Protein AF-A0A9W6LU85-F1 (afdb_monomer_lite)

Structure (mmCIF, N/CA/C/O backbone):
data_AF-A0A9W6LU85-F1
#
_entry.id   AF-A0A9W6LU85-F1
#
loop_
_atom_site.group_PDB
_atom_site.id
_atom_site.type_symbol
_atom_site.label_atom_id
_atom_site.label_alt_id
_atom_site.label_comp_id
_atom_site.label_asym_id
_atom_site.label_entity_id
_atom_site.label_seq_id
_atom_site.pdbx_PDB_ins_code
_atom_site.Cartn_x
_atom_site.Cartn_y
_atom_site.Cartn_z
_atom_site.occupancy
_atom_site.B_iso_or_equiv
_atom_site.auth_seq_id
_atom_site.auth_comp_id
_atom_site.auth_asym_id
_atom_site.auth_atom_id
_atom_site.pdbx_PDB_model_num
ATOM 1 N N . MET A 1 1 ? 22.219 20.212 -16.681 1.00 41.50 1 MET A N 1
ATOM 2 C CA . MET A 1 1 ? 21.175 19.246 -17.084 1.00 41.50 1 MET A CA 1
ATOM 3 C C . MET A 1 1 ? 21.796 18.231 -18.022 1.00 41.50 1 MET A C 1
ATOM 5 O O . MET A 1 1 ? 22.154 18.583 -19.137 1.00 41.50 1 MET A O 1
ATOM 9 N N . VAL A 1 2 ? 21.990 16.999 -17.561 1.00 42.91 2 VAL A N 1
ATOM 10 C CA . VAL A 1 2 ? 22.307 15.877 -18.452 1.00 42.91 2 VAL A CA 1
ATOM 11 C C . VAL A 1 2 ? 21.060 15.647 -19.324 1.00 42.91 2 VAL A C 1
ATOM 13 O O . VAL A 1 2 ? 19.975 15.568 -18.751 1.00 42.91 2 VAL A O 1
ATOM 16 N N . PRO A 1 3 ? 21.145 15.614 -20.668 1.00 51.88 3 PRO A N 1
ATOM 17 C CA . PRO A 1 3 ? 19.970 15.371 -21.503 1.00 51.88 3 PRO A CA 1
ATOM 18 C C . PRO A 1 3 ? 19.367 14.020 -21.123 1.00 51.88 3 PRO A C 1
ATOM 20 O O . PRO A 1 3 ? 20.081 13.025 -21.064 1.00 51.88 3 PRO A O 1
ATOM 23 N N . THR A 1 4 ? 18.075 13.994 -20.811 1.00 58.53 4 THR A N 1
ATOM 24 C CA . THR A 1 4 ? 17.421 12.894 -20.091 1.00 58.53 4 THR A CA 1
ATOM 25 C C . THR A 1 4 ? 17.457 11.538 -20.812 1.00 58.53 4 THR A C 1
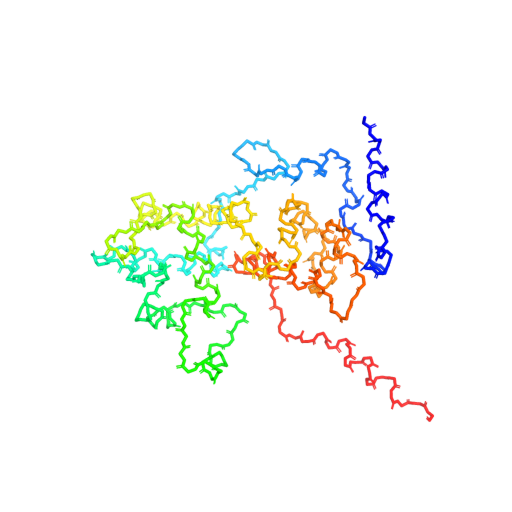ATOM 27 O O . THR A 1 4 ? 17.373 10.503 -20.161 1.00 58.53 4 THR A O 1
ATOM 30 N N . THR A 1 5 ? 17.724 11.504 -22.120 1.00 70.19 5 THR A N 1
ATOM 31 C CA . THR A 1 5 ? 18.077 10.269 -22.847 1.00 70.19 5 THR A CA 1
ATOM 32 C C . THR A 1 5 ? 19.317 9.587 -22.258 1.00 70.19 5 THR A C 1
ATOM 34 O O . THR A 1 5 ? 19.348 8.370 -22.135 1.00 70.19 5 THR A O 1
ATOM 37 N N . LYS A 1 6 ? 20.314 10.358 -21.802 1.00 78.56 6 LYS A N 1
ATOM 38 C CA . LYS A 1 6 ? 21.487 9.826 -21.092 1.00 78.56 6 LYS A CA 1
ATOM 39 C C . LYS A 1 6 ? 21.137 9.273 -19.708 1.00 78.56 6 LYS A C 1
ATOM 41 O O . LYS A 1 6 ? 21.825 8.370 -19.257 1.00 78.56 6 LYS A O 1
ATOM 46 N N . LEU A 1 7 ? 20.098 9.789 -19.038 1.00 78.00 7 LEU A N 1
ATOM 47 C CA . LEU A 1 7 ? 19.643 9.236 -17.755 1.00 78.00 7 LEU A CA 1
ATOM 48 C C . LEU A 1 7 ? 19.022 7.851 -17.962 1.00 78.00 7 LEU A C 1
ATOM 50 O O . LEU A 1 7 ? 19.407 6.910 -17.277 1.00 78.00 7 LEU A O 1
ATOM 54 N N . LEU A 1 8 ? 18.113 7.713 -18.932 1.00 83.62 8 LEU A N 1
ATOM 55 C CA . LEU A 1 8 ? 17.520 6.413 -19.265 1.00 83.62 8 LEU A CA 1
ATOM 56 C C . LEU A 1 8 ? 18.591 5.423 -19.720 1.00 83.62 8 LEU A C 1
ATOM 58 O O . LEU A 1 8 ? 18.644 4.309 -19.209 1.00 83.62 8 LEU A O 1
ATOM 62 N N . GLN A 1 9 ? 19.510 5.867 -20.580 1.00 86.12 9 GLN A N 1
ATOM 63 C CA . GLN A 1 9 ? 20.641 5.046 -20.997 1.00 86.12 9 GLN A CA 1
ATOM 64 C C . GLN A 1 9 ? 21.500 4.616 -19.800 1.00 86.12 9 GLN A C 1
ATOM 66 O O . GLN A 1 9 ? 21.815 3.443 -19.676 1.00 86.12 9 GLN A O 1
ATOM 71 N N . SER A 1 10 ? 21.784 5.513 -18.848 1.00 89.94 10 SER A N 1
ATOM 72 C CA . SER A 1 10 ? 22.570 5.158 -17.658 1.00 89.94 10 SER A CA 1
ATOM 73 C C . SER A 1 10 ? 21.916 4.097 -16.765 1.00 89.94 10 SER A C 1
ATOM 75 O O . SER A 1 10 ? 22.625 3.378 -16.068 1.00 89.94 10 SER A O 1
ATOM 77 N N . LEU A 1 11 ? 20.581 3.982 -16.785 1.00 89.38 11 LEU A N 1
ATOM 78 C CA . LEU A 1 11 ? 19.851 2.926 -16.074 1.00 89.38 11 LEU A CA 1
ATOM 79 C C . LEU A 1 11 ? 19.969 1.578 -16.794 1.00 89.38 11 LEU A C 1
ATOM 81 O O . LEU A 1 11 ? 20.096 0.545 -16.139 1.00 89.38 11 LEU A O 1
ATOM 85 N N . LEU A 1 12 ? 19.949 1.595 -18.130 1.00 88.44 12 LEU A N 1
ATOM 86 C CA . LEU A 1 12 ? 20.171 0.413 -18.969 1.00 88.44 12 LEU A CA 1
ATOM 87 C C . LEU A 1 12 ? 21.637 -0.050 -18.936 1.00 88.44 12 LEU A C 1
ATOM 89 O O . LEU A 1 12 ? 21.902 -1.243 -19.050 1.00 88.44 12 LEU A O 1
ATOM 93 N N . ASP A 1 13 ? 22.568 0.877 -18.713 1.00 92.44 13 ASP A N 1
ATOM 94 C CA . ASP A 1 13 ? 24.010 0.619 -18.636 1.00 92.44 13 ASP A CA 1
ATOM 95 C C . ASP A 1 13 ? 24.483 0.186 -17.233 1.00 92.44 13 ASP A C 1
ATOM 97 O O . ASP A 1 13 ? 25.680 -0.039 -17.028 1.00 92.44 13 ASP A O 1
ATOM 101 N N . LEU A 1 14 ? 23.588 0.075 -16.238 1.00 93.00 14 LEU A N 1
ATOM 102 C CA . LEU A 1 14 ? 23.975 -0.402 -14.907 1.00 93.00 14 LEU A CA 1
ATOM 103 C C . LEU A 1 14 ? 24.604 -1.806 -15.009 1.00 93.00 14 LEU A C 1
ATOM 105 O O . LEU A 1 14 ? 24.065 -2.674 -15.701 1.00 93.00 14 LEU A O 1
ATOM 109 N N . PRO A 1 15 ? 25.697 -2.095 -14.278 1.00 92.44 15 PRO A N 1
ATOM 110 C CA . PRO A 1 15 ? 26.268 -3.437 -14.251 1.00 92.44 15 PRO A CA 1
ATOM 111 C C . PRO A 1 15 ? 25.232 -4.469 -13.777 1.00 92.44 15 PRO A C 1
ATOM 113 O O . PRO A 1 15 ? 24.757 -4.390 -12.647 1.00 92.44 15 PRO A O 1
ATOM 116 N N . GLY A 1 16 ? 24.882 -5.424 -14.642 1.00 90.75 16 GLY A N 1
ATOM 117 C CA . GLY A 1 16 ? 23.843 -6.433 -14.387 1.00 90.75 16 GLY A CA 1
ATOM 118 C C . GLY A 1 16 ? 22.447 -6.078 -14.916 1.00 90.75 16 GLY A C 1
ATOM 119 O O . GLY A 1 16 ? 21.567 -6.933 -14.894 1.00 90.75 16 GLY A O 1
ATOM 120 N N . ALA A 1 17 ? 22.221 -4.872 -15.453 1.00 91.56 17 ALA A N 1
ATOM 121 C CA . ALA A 1 17 ? 20.918 -4.489 -16.007 1.00 91.56 17 ALA A CA 1
ATOM 122 C C . ALA A 1 17 ? 20.498 -5.360 -17.195 1.00 91.56 17 ALA A C 1
ATOM 124 O O . ALA A 1 17 ? 19.354 -5.795 -17.236 1.00 91.56 17 ALA A O 1
ATOM 125 N N . ALA A 1 18 ? 21.411 -5.668 -18.122 1.00 90.31 18 ALA A N 1
ATOM 126 C CA . ALA A 1 18 ? 21.106 -6.538 -19.261 1.00 90.31 18 ALA A CA 1
ATOM 127 C C . ALA A 1 18 ? 20.641 -7.939 -18.821 1.00 90.31 18 ALA A C 1
ATOM 129 O O . ALA A 1 18 ? 19.687 -8.476 -19.376 1.00 90.31 18 ALA A O 1
ATOM 130 N N . GLU A 1 19 ? 21.271 -8.510 -17.789 1.00 90.38 19 GLU A N 1
ATOM 131 C CA . GLU A 1 19 ? 20.859 -9.791 -17.203 1.00 90.38 19 GLU A CA 1
ATOM 132 C C . GLU A 1 19 ? 19.515 -9.662 -16.478 1.00 90.38 19 GLU A C 1
ATOM 134 O O . GLU A 1 19 ? 18.633 -10.499 -16.659 1.00 90.38 19 GLU A O 1
ATOM 139 N N . TRP A 1 20 ? 19.333 -8.591 -15.699 1.00 91.44 20 TRP A N 1
ATOM 140 C CA . TRP A 1 20 ? 18.102 -8.357 -14.950 1.00 91.44 20 TRP A CA 1
ATOM 141 C C . TRP A 1 20 ? 16.892 -8.141 -15.860 1.00 91.44 20 TRP A C 1
ATOM 143 O O . TRP A 1 20 ? 15.844 -8.725 -15.612 1.00 91.44 20 TRP A O 1
ATOM 153 N N . PHE A 1 21 ? 17.013 -7.336 -16.916 1.00 91.12 21 PHE A N 1
ATOM 154 C CA . PHE A 1 21 ? 15.937 -7.144 -17.889 1.00 91.12 21 PHE A CA 1
ATOM 155 C C . PHE A 1 21 ? 15.741 -8.378 -18.774 1.00 91.12 21 PHE A C 1
ATOM 157 O O . PHE A 1 21 ? 14.608 -8.714 -19.130 1.00 91.12 21 PHE A O 1
ATOM 164 N N . GLY A 1 22 ? 16.823 -9.078 -19.119 1.00 88.88 22 GLY A N 1
ATOM 165 C CA . GLY A 1 22 ? 16.786 -10.186 -20.063 1.00 88.88 22 GLY A CA 1
ATOM 166 C C . GLY A 1 22 ? 16.202 -9.735 -21.402 1.00 88.88 22 GLY A C 1
ATOM 167 O O . GLY A 1 22 ? 16.753 -8.871 -22.074 1.00 88.88 22 GLY A O 1
ATOM 168 N N . VAL A 1 23 ? 15.060 -10.312 -21.783 1.00 88.56 23 VAL A N 1
ATOM 169 C CA . VAL A 1 23 ? 14.336 -9.986 -23.031 1.00 88.56 23 VAL A CA 1
ATOM 170 C C . VAL A 1 23 ? 13.195 -8.980 -22.833 1.00 88.56 23 VAL A C 1
ATOM 172 O O . VAL A 1 23 ? 12.364 -8.800 -23.722 1.00 88.56 23 VAL A O 1
ATOM 175 N N . VAL A 1 24 ? 13.076 -8.391 -21.643 1.00 91.69 24 VAL A N 1
ATOM 176 C CA . VAL A 1 24 ? 11.986 -7.477 -21.294 1.00 91.69 24 VAL A CA 1
ATOM 177 C C . VAL A 1 24 ? 12.373 -6.046 -21.644 1.00 91.69 24 VAL A C 1
ATOM 179 O O . VAL A 1 24 ? 13.373 -5.538 -21.149 1.00 91.69 24 VAL A O 1
ATOM 182 N N . GLU A 1 25 ? 11.530 -5.378 -22.428 1.00 91.69 25 GLU A N 1
ATOM 183 C CA . GLU A 1 25 ? 11.588 -3.929 -22.609 1.00 91.69 25 GLU A CA 1
ATOM 184 C C . GLU A 1 25 ? 10.673 -3.245 -21.575 1.00 91.69 25 GLU A C 1
ATOM 186 O O . GLU A 1 25 ? 9.468 -3.514 -21.566 1.00 91.69 25 GLU A O 1
ATOM 191 N N . PRO A 1 26 ? 11.204 -2.405 -20.669 1.00 94.88 26 PRO A N 1
ATOM 192 C CA . PRO A 1 26 ? 10.397 -1.770 -19.631 1.00 94.88 26 PRO A CA 1
ATOM 193 C C . PRO A 1 26 ? 9.377 -0.780 -20.186 1.00 94.88 26 PRO A C 1
ATOM 195 O O . PRO A 1 26 ? 9.706 0.061 -21.021 1.00 94.88 26 PRO A O 1
ATOM 198 N N . ALA A 1 27 ? 8.156 -0.798 -19.646 1.00 95.12 27 ALA A N 1
ATOM 199 C CA . ALA A 1 27 ? 7.076 0.073 -20.108 1.00 95.12 27 ALA A CA 1
ATOM 200 C C . ALA A 1 27 ? 7.417 1.562 -19.929 1.00 95.12 27 ALA A C 1
ATOM 202 O O . ALA A 1 27 ? 7.086 2.392 -20.772 1.00 95.12 27 ALA A O 1
ATOM 203 N N . TRP A 1 28 ? 8.130 1.910 -18.855 1.00 94.56 28 TRP A N 1
ATOM 204 C CA . TRP A 1 28 ? 8.513 3.291 -18.557 1.00 94.56 28 TRP A CA 1
ATOM 205 C C . TRP A 1 28 ? 9.510 3.899 -19.556 1.00 94.56 28 TRP A C 1
ATOM 207 O O . TRP A 1 28 ? 9.707 5.113 -19.523 1.00 94.56 28 TRP A O 1
ATOM 217 N N . LEU A 1 29 ? 10.102 3.116 -20.470 1.00 93.06 29 LEU A N 1
ATOM 218 C CA . LEU A 1 29 ? 10.914 3.661 -21.566 1.00 93.06 29 LEU A CA 1
ATOM 219 C C . LEU A 1 29 ? 10.084 4.441 -22.593 1.00 93.06 29 LEU A C 1
ATOM 221 O O . LEU A 1 29 ? 10.637 5.295 -23.284 1.00 93.06 29 LEU A O 1
ATOM 225 N N . SER A 1 30 ? 8.770 4.202 -22.681 1.00 92.19 30 SER A N 1
ATOM 226 C CA . SER A 1 30 ? 7.901 4.973 -23.577 1.00 92.19 30 SER A CA 1
ATOM 227 C C . SER A 1 30 ? 7.492 6.332 -22.999 1.00 92.19 30 SER A C 1
ATOM 229 O O . SER A 1 30 ? 6.843 7.120 -23.688 1.00 92.19 30 SER A O 1
ATOM 231 N N . LEU A 1 31 ? 7.813 6.606 -21.731 1.00 92.31 31 LEU A N 1
ATOM 232 C CA . LEU A 1 31 ? 7.546 7.893 -21.106 1.00 92.31 31 LEU A CA 1
ATOM 233 C C . LEU A 1 31 ? 8.625 8.899 -21.484 1.00 92.31 31 LEU A C 1
ATOM 235 O O . LEU A 1 31 ? 9.825 8.630 -21.402 1.00 92.31 31 LEU A O 1
ATOM 239 N N . ASP A 1 32 ? 8.194 10.113 -21.815 1.00 89.94 32 ASP A N 1
ATOM 240 C CA . ASP A 1 32 ? 9.132 11.208 -21.962 1.00 89.94 32 ASP A CA 1
ATOM 241 C C . ASP A 1 32 ? 9.697 11.639 -20.584 1.00 89.94 32 ASP A C 1
ATOM 243 O O . ASP A 1 32 ? 9.075 11.435 -19.533 1.00 89.94 32 ASP A O 1
ATOM 247 N N . PRO A 1 33 ? 10.869 12.291 -20.573 1.00 87.50 33 PRO A N 1
ATOM 248 C CA . PRO A 1 33 ? 11.520 12.822 -19.377 1.00 87.50 33 PRO A CA 1
ATOM 249 C C . PRO A 1 33 ? 10.633 13.586 -18.392 1.00 87.50 33 PRO A C 1
ATOM 251 O O . PRO A 1 33 ? 10.796 13.449 -17.180 1.00 87.50 33 PRO A O 1
ATOM 254 N N . ARG A 1 34 ? 9.735 14.436 -18.899 1.00 91.25 34 ARG A N 1
ATOM 255 C CA . ARG A 1 34 ? 8.870 15.266 -18.057 1.00 91.25 34 ARG A CA 1
ATOM 256 C C . ARG A 1 34 ? 7.784 14.415 -17.425 1.00 91.25 34 ARG A C 1
ATOM 258 O O . ARG A 1 34 ? 7.468 14.634 -16.261 1.00 91.25 34 ARG A O 1
ATOM 265 N N . SER A 1 35 ? 7.259 13.440 -18.163 1.00 92.81 35 SER A N 1
ATOM 266 C CA . SER A 1 35 ? 6.275 12.492 -17.646 1.00 92.81 35 SER A CA 1
ATOM 267 C C . SER A 1 35 ? 6.856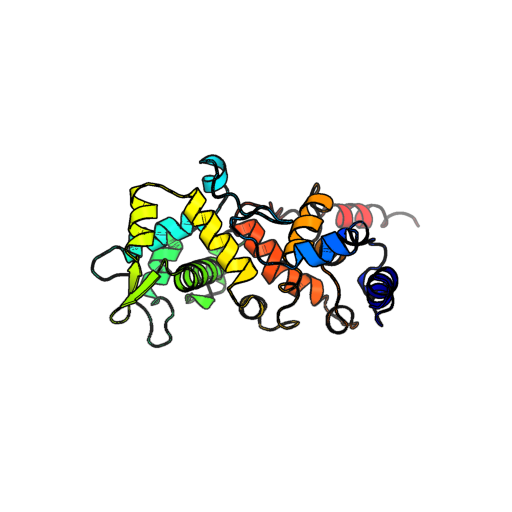 11.615 -16.533 1.00 92.81 35 SER A C 1
ATOM 269 O O . SER A 1 35 ? 6.215 11.466 -15.496 1.00 92.81 35 SER A O 1
ATOM 271 N N . LEU A 1 36 ? 8.091 11.117 -16.679 1.00 92.75 36 LEU A N 1
ATOM 272 C CA . LEU A 1 36 ? 8.775 10.371 -15.610 1.00 92.75 36 LEU A CA 1
ATOM 273 C C . LEU A 1 36 ? 8.907 11.192 -14.326 1.00 92.75 36 LEU A C 1
ATOM 275 O O . LEU A 1 36 ? 8.550 10.721 -13.250 1.00 92.75 36 LEU A O 1
ATOM 279 N N . GLU A 1 37 ? 9.388 12.430 -14.440 1.00 92.44 37 GLU A N 1
ATOM 280 C CA . GLU A 1 37 ? 9.554 13.299 -13.275 1.00 92.44 37 GLU A CA 1
ATOM 281 C C . GLU A 1 37 ? 8.204 13.669 -12.646 1.00 92.44 37 GLU A C 1
ATOM 283 O O . GLU A 1 37 ? 8.051 13.643 -11.427 1.00 92.44 37 GLU A O 1
ATOM 288 N N . ALA A 1 38 ? 7.186 13.939 -13.467 1.00 94.75 38 ALA A N 1
ATOM 289 C CA . ALA A 1 38 ? 5.848 14.242 -12.978 1.00 94.75 38 ALA A CA 1
ATOM 290 C C . ALA A 1 38 ? 5.207 13.055 -12.233 1.00 94.75 38 ALA A C 1
ATOM 292 O O . ALA A 1 38 ? 4.483 13.273 -11.263 1.00 94.75 38 ALA A O 1
ATOM 293 N N . LEU A 1 39 ? 5.488 11.814 -12.645 1.00 96.06 39 LEU A N 1
ATOM 294 C CA . LEU A 1 39 ? 5.002 10.596 -11.984 1.00 96.06 39 LEU A CA 1
ATOM 295 C C . LEU A 1 39 ? 5.717 10.287 -10.658 1.00 96.06 39 LEU A C 1
ATOM 297 O O . LEU A 1 39 ? 5.204 9.492 -9.874 1.00 96.06 39 LEU A O 1
ATOM 301 N N . ARG A 1 40 ? 6.861 10.913 -10.358 1.00 94.69 40 ARG A N 1
ATOM 302 C CA . ARG A 1 40 ? 7.498 10.811 -9.029 1.00 94.69 40 ARG A CA 1
ATOM 303 C C . ARG A 1 40 ? 6.836 11.687 -7.974 1.00 94.69 40 ARG A C 1
ATOM 305 O O . ARG A 1 40 ? 7.020 11.457 -6.780 1.00 94.69 40 ARG A O 1
ATOM 312 N N . ALA A 1 41 ? 6.074 12.694 -8.392 1.00 94.00 41 ALA A N 1
ATOM 313 C CA . ALA A 1 41 ? 5.382 13.571 -7.464 1.00 94.00 41 ALA A CA 1
ATOM 314 C C . ALA A 1 41 ? 4.261 12.822 -6.720 1.00 94.00 41 ALA A C 1
ATOM 316 O O . ALA A 1 41 ? 3.511 12.038 -7.303 1.00 94.00 41 ALA A O 1
ATOM 317 N N . GLU A 1 42 ? 4.117 13.102 -5.422 1.00 94.75 42 GLU A N 1
ATOM 318 C CA . GLU A 1 42 ? 2.984 12.614 -4.630 1.00 94.75 42 GLU A CA 1
ATOM 319 C C . GLU A 1 42 ? 1.660 13.148 -5.222 1.00 94.75 42 GLU A C 1
ATOM 321 O O . GLU A 1 42 ? 1.552 14.352 -5.493 1.00 94.75 42 GLU A O 1
ATOM 326 N N . PRO A 1 43 ? 0.633 12.295 -5.412 1.00 93.31 43 PRO A N 1
ATOM 327 C CA . PRO A 1 43 ? -0.674 12.725 -5.884 1.00 93.31 43 PRO A CA 1
ATOM 328 C C . PRO A 1 43 ? -1.267 13.811 -4.988 1.00 93.31 43 PRO A C 1
ATOM 330 O O . PRO A 1 43 ? -1.181 13.764 -3.759 1.00 93.31 43 PRO A O 1
ATOM 333 N N . SER A 1 44 ? -1.935 14.780 -5.605 1.00 87.38 44 SER A N 1
ATOM 334 C CA . SER A 1 44 ? -2.606 15.861 -4.887 1.00 87.38 44 SER A CA 1
ATOM 335 C C . SER A 1 44 ? -4.037 16.051 -5.386 1.00 87.38 44 SER A C 1
ATOM 337 O O . SER A 1 44 ? -4.477 15.423 -6.346 1.00 87.38 44 SER A O 1
ATOM 339 N N . LYS A 1 45 ? -4.783 16.952 -4.737 1.00 80.06 45 LYS A N 1
ATOM 340 C CA . LYS A 1 45 ? -6.124 17.344 -5.201 1.00 80.06 45 LYS A CA 1
ATOM 341 C C . LYS A 1 45 ? -6.095 18.200 -6.473 1.00 80.06 45 LYS A C 1
ATOM 343 O O . LYS A 1 45 ? -7.138 18.388 -7.091 1.00 80.06 45 LYS A O 1
ATOM 348 N N . ARG A 1 46 ? -4.939 18.768 -6.834 1.00 82.38 46 ARG A N 1
ATOM 349 C CA . ARG A 1 46 ? -4.781 19.574 -8.051 1.00 82.38 46 ARG A CA 1
ATOM 350 C C . ARG A 1 46 ? -4.527 18.658 -9.252 1.00 82.38 46 ARG A C 1
ATOM 352 O O . ARG A 1 46 ? -3.933 17.597 -9.062 1.00 82.38 46 ARG A O 1
ATOM 359 N N . PRO A 1 47 ? -4.926 19.061 -10.472 1.00 78.25 47 PRO A N 1
ATOM 360 C CA . PRO A 1 47 ? -4.554 18.341 -11.683 1.00 78.25 47 PRO A CA 1
ATOM 361 C C . PRO A 1 47 ? -3.036 18.132 -11.760 1.00 78.25 47 PRO A C 1
ATOM 363 O O . PRO A 1 47 ? -2.263 19.062 -11.531 1.00 78.25 47 PRO A O 1
ATOM 366 N N . GLY A 1 48 ? -2.630 16.904 -12.064 1.00 86.25 48 GLY A N 1
ATOM 367 C CA . GLY A 1 48 ? -1.241 16.464 -12.162 1.00 86.25 48 GLY A CA 1
ATOM 368 C C . GLY A 1 48 ? -1.169 15.111 -12.869 1.00 86.25 48 GLY A C 1
ATOM 369 O O . GLY A 1 48 ? -2.198 14.602 -13.315 1.00 86.25 48 GLY A O 1
ATOM 370 N N . ALA A 1 49 ? 0.027 14.525 -1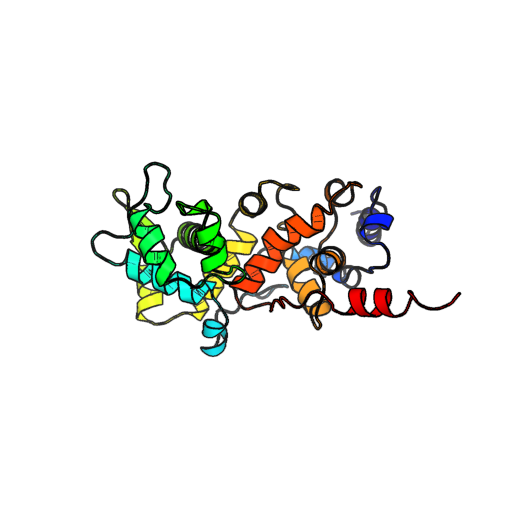2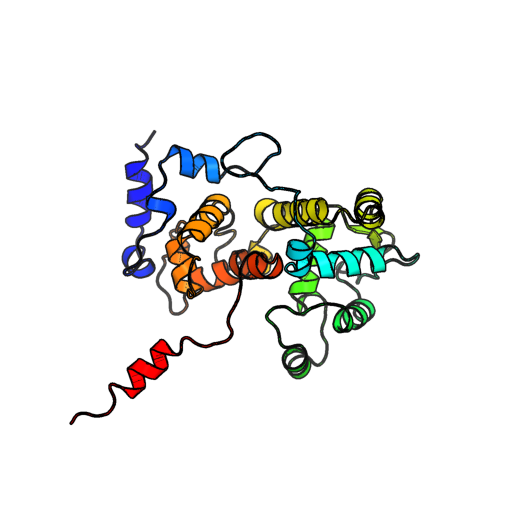.964 1.00 91.88 49 ALA A N 1
ATOM 371 C CA . ALA A 1 49 ? 0.222 13.245 -13.654 1.00 91.88 49 ALA A CA 1
ATOM 372 C C . ALA A 1 49 ? -0.529 12.079 -12.987 1.00 91.88 49 ALA A C 1
ATOM 374 O O . ALA A 1 49 ? -0.949 11.150 -13.669 1.00 91.88 49 ALA A O 1
ATOM 375 N N . LEU A 1 50 ? -0.737 12.148 -11.666 1.00 92.50 50 LEU A N 1
ATOM 376 C CA . LEU A 1 50 ? -1.510 11.172 -10.902 1.00 92.50 50 LEU A CA 1
ATOM 377 C C . LEU A 1 50 ? -2.551 11.859 -10.030 1.00 92.50 50 LEU A C 1
ATOM 379 O O . LEU A 1 50 ? -2.282 12.863 -9.367 1.00 92.50 50 LEU A O 1
ATOM 383 N N . ARG A 1 51 ? -3.738 11.256 -9.989 1.00 92.62 51 ARG A N 1
ATOM 384 C CA . ARG A 1 51 ? -4.838 11.651 -9.113 1.00 92.62 51 ARG A CA 1
ATOM 385 C C . ARG A 1 51 ? -5.469 10.404 -8.518 1.00 92.62 51 ARG A C 1
ATOM 387 O O . ARG A 1 51 ? -5.746 9.449 -9.233 1.00 92.62 51 ARG A O 1
ATOM 394 N N . ILE A 1 52 ? -5.742 10.453 -7.221 1.00 92.44 52 ILE A N 1
ATOM 395 C CA . ILE A 1 52 ? -6.507 9.417 -6.529 1.00 92.44 52 ILE A CA 1
ATOM 396 C C . ILE A 1 52 ? -7.961 9.881 -6.500 1.00 92.44 52 ILE A C 1
ATOM 398 O O . ILE A 1 52 ? -8.272 10.922 -5.915 1.00 92.44 52 ILE A O 1
ATOM 402 N N . SER A 1 53 ? -8.834 9.140 -7.179 1.00 89.88 53 SER A N 1
ATOM 403 C CA . SER A 1 53 ? -10.269 9.412 -7.161 1.00 89.88 53 SER A CA 1
ATOM 404 C C . SER A 1 53 ? -10.873 8.916 -5.843 1.00 89.88 53 SER A C 1
ATOM 406 O O . SER A 1 53 ? -10.640 7.761 -5.486 1.00 89.88 53 SER A O 1
ATOM 408 N N . PRO A 1 54 ? -11.636 9.743 -5.106 1.00 90.25 54 PRO A N 1
ATOM 409 C CA . PRO A 1 54 ? -12.453 9.266 -3.993 1.00 90.25 54 PRO A CA 1
ATOM 410 C C . PRO A 1 54 ? -13.763 8.628 -4.473 1.00 90.25 54 PRO A C 1
ATOM 412 O O . PRO A 1 54 ? -14.514 8.115 -3.647 1.00 90.25 54 PRO A O 1
ATOM 415 N N . ASP A 1 55 ? -14.047 8.701 -5.773 1.00 87.69 55 ASP A N 1
ATOM 416 C CA . ASP A 1 55 ? -15.261 8.183 -6.383 1.00 87.69 55 ASP A CA 1
ATOM 417 C C . ASP A 1 55 ? -15.018 6.712 -6.721 1.00 87.69 55 ASP A C 1
ATOM 419 O O . ASP A 1 55 ? -14.472 6.393 -7.776 1.00 87.69 55 ASP A O 1
ATOM 423 N N . VAL A 1 56 ? -15.357 5.836 -5.777 1.00 83.38 56 VAL A N 1
ATOM 424 C CA . VAL A 1 56 ? -15.396 4.385 -5.988 1.00 83.38 56 VAL A CA 1
ATOM 425 C C . VAL A 1 56 ? -16.844 3.927 -5.842 1.00 83.38 56 VAL A C 1
ATOM 427 O O . VAL A 1 56 ? -17.600 4.472 -5.030 1.00 83.38 56 VAL A O 1
ATOM 430 N N . THR A 1 57 ? -17.235 2.955 -6.649 1.00 84.75 57 THR A N 1
ATOM 431 C CA . THR A 1 57 ? -18.562 2.342 -6.608 1.00 84.75 57 THR A CA 1
ATOM 432 C C . THR A 1 57 ? -18.668 1.343 -5.455 1.00 84.75 57 THR A C 1
ATOM 434 O O . THR A 1 57 ? -17.671 0.957 -4.848 1.00 84.75 57 THR A O 1
ATOM 437 N N . GLU A 1 58 ? -19.884 0.895 -5.144 1.00 82.06 58 GLU A N 1
ATOM 438 C CA . GLU A 1 58 ? -20.087 -0.193 -4.179 1.00 82.06 58 GLU A CA 1
ATOM 439 C C . GLU A 1 58 ? -19.385 -1.486 -4.629 1.00 82.06 58 GLU A C 1
ATOM 441 O O . GLU A 1 58 ? -18.719 -2.127 -3.821 1.00 82.06 58 GLU A O 1
ATOM 446 N N . ALA A 1 59 ? -19.412 -1.790 -5.931 1.00 85.62 59 ALA A N 1
ATOM 447 C CA . ALA A 1 59 ? -18.684 -2.919 -6.508 1.00 85.62 59 ALA A CA 1
ATOM 448 C C . ALA A 1 59 ? -17.160 -2.801 -6.303 1.00 85.62 59 ALA A C 1
ATOM 450 O O . ALA A 1 59 ? -16.503 -3.780 -5.957 1.00 85.62 59 ALA A O 1
ATOM 451 N N . ASP A 1 60 ? -16.587 -1.600 -6.432 1.00 85.31 60 ASP A N 1
ATOM 452 C CA . ASP A 1 60 ? -15.157 -1.386 -6.156 1.00 85.31 60 ASP A CA 1
ATOM 453 C C . ASP A 1 60 ? -14.816 -1.644 -4.677 1.00 85.31 60 ASP A C 1
ATOM 455 O O . ASP A 1 60 ? -13.757 -2.189 -4.358 1.00 85.31 60 ASP A O 1
ATOM 459 N N . VAL A 1 61 ? -15.721 -1.281 -3.758 1.00 83.06 61 VAL A N 1
ATOM 460 C CA . VAL A 1 61 ? -15.566 -1.557 -2.319 1.00 83.06 61 VAL A CA 1
ATOM 461 C C . VAL A 1 61 ? -15.622 -3.055 -2.040 1.00 83.06 61 VAL A C 1
ATOM 463 O O . VAL A 1 61 ? -14.831 -3.554 -1.235 1.00 83.06 61 VAL A O 1
ATOM 466 N N . GLU A 1 62 ? -16.527 -3.778 -2.698 1.00 87.38 62 GLU A N 1
ATOM 467 C CA . GLU A 1 62 ? -16.625 -5.236 -2.590 1.00 87.38 62 GLU A CA 1
ATOM 468 C C . GLU A 1 62 ? -15.345 -5.930 -3.055 1.00 87.38 62 GLU A C 1
ATOM 470 O O . GLU A 1 62 ? -14.923 -6.908 -2.442 1.00 87.38 62 GLU A O 1
ATOM 475 N N . MET A 1 63 ? -14.674 -5.382 -4.066 1.00 89.56 63 MET A N 1
ATOM 476 C CA . MET A 1 63 ? -13.394 -5.897 -4.548 1.00 89.56 63 MET A CA 1
ATOM 477 C C . MET A 1 63 ? -12.205 -5.516 -3.658 1.00 89.56 63 MET A C 1
ATOM 479 O O . MET A 1 63 ? -11.115 -6.045 -3.862 1.00 89.56 63 MET A O 1
ATOM 483 N N . SER A 1 64 ? -12.383 -4.643 -2.657 1.00 94.19 64 SER A N 1
ATOM 484 C CA . SER A 1 64 ? -11.304 -4.139 -1.800 1.00 94.19 64 SER A CA 1
ATOM 485 C C . SER A 1 64 ? -11.298 -4.784 -0.405 1.00 94.19 64 SER A C 1
ATOM 487 O O . SER A 1 64 ? -11.928 -4.269 0.533 1.00 94.19 64 SER A O 1
ATOM 489 N N . PRO A 1 65 ? -10.535 -5.879 -0.187 1.00 93.94 65 PRO A N 1
ATOM 490 C CA . PRO A 1 65 ? -10.290 -6.413 1.148 1.00 93.94 65 PRO A CA 1
ATOM 491 C C . PRO A 1 65 ? -9.831 -5.357 2.154 1.00 93.94 65 PRO A C 1
ATOM 493 O O . PRO A 1 65 ? -10.241 -5.411 3.311 1.00 93.94 65 PRO A O 1
ATOM 496 N N . VAL A 1 66 ? -9.019 -4.373 1.737 1.00 95.69 66 VAL A N 1
ATOM 497 C CA . VAL A 1 66 ? -8.572 -3.281 2.619 1.00 95.69 66 VAL A CA 1
ATOM 498 C C . VAL A 1 66 ? -9.753 -2.513 3.197 1.00 95.69 66 VAL A C 1
ATOM 500 O O . VAL A 1 66 ? -9.803 -2.324 4.412 1.00 95.69 66 VAL A O 1
ATOM 503 N N . VAL A 1 67 ? -10.700 -2.074 2.368 1.00 95.38 67 VAL A N 1
ATOM 504 C CA . VAL A 1 67 ? -11.832 -1.266 2.840 1.00 95.38 67 VAL A CA 1
ATOM 505 C C . VAL A 1 67 ? -12.764 -2.093 3.712 1.00 95.38 67 VAL A C 1
ATOM 507 O O . VAL A 1 67 ? -13.118 -1.654 4.810 1.00 95.38 67 VAL A O 1
ATOM 510 N N . ARG A 1 68 ? -13.108 -3.310 3.278 1.00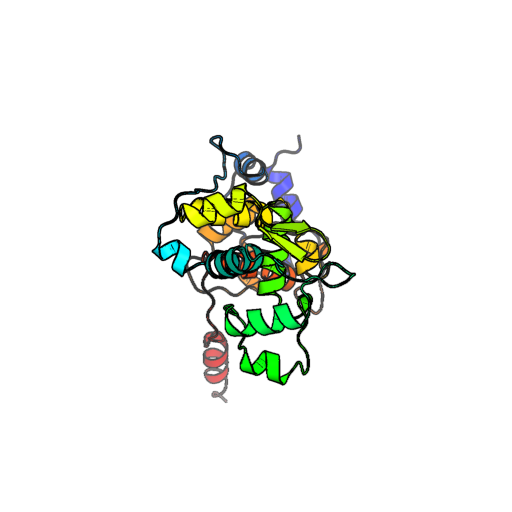 94.62 68 ARG A N 1
ATOM 511 C CA . ARG A 1 68 ? -13.989 -4.212 4.036 1.00 94.62 68 ARG A CA 1
ATOM 512 C C . ARG A 1 68 ? -13.430 -4.500 5.429 1.00 94.62 68 ARG A C 1
ATOM 514 O O . ARG A 1 68 ? -14.111 -4.292 6.435 1.00 94.62 68 ARG A O 1
ATOM 521 N N . ASN A 1 69 ? -12.153 -4.859 5.509 1.00 96.25 69 ASN A N 1
ATOM 522 C CA . ASN A 1 69 ? -11.468 -5.107 6.776 1.00 96.25 69 ASN A CA 1
ATOM 523 C C . ASN A 1 69 ? -11.248 -3.818 7.600 1.00 96.25 69 ASN A C 1
ATOM 525 O O . ASN A 1 69 ? -11.345 -3.842 8.830 1.00 96.25 69 ASN A O 1
ATOM 529 N N . ALA A 1 70 ? -11.009 -2.668 6.960 1.00 97.00 70 ALA A N 1
ATOM 530 C CA . ALA A 1 70 ? -10.906 -1.385 7.657 1.00 97.00 70 ALA A CA 1
ATOM 531 C C . ALA A 1 70 ? -12.223 -1.008 8.349 1.00 97.00 70 ALA A C 1
ATOM 533 O O . ALA A 1 70 ? -12.206 -0.572 9.500 1.00 97.00 70 ALA A O 1
ATOM 534 N N . ILE A 1 71 ? -13.371 -1.235 7.702 1.00 95.56 71 ILE A N 1
ATOM 535 C CA . ILE A 1 71 ? -14.699 -1.022 8.297 1.00 95.56 71 ILE A CA 1
ATOM 536 C C . ILE A 1 71 ? -14.872 -1.882 9.557 1.00 95.56 71 ILE A C 1
ATOM 538 O O . ILE A 1 71 ? -15.372 -1.389 10.572 1.00 95.56 71 ILE A O 1
ATOM 542 N N . ILE A 1 72 ? -14.423 -3.141 9.530 1.00 95.94 72 ILE A N 1
ATOM 543 C CA . ILE A 1 72 ? -14.461 -4.040 10.695 1.00 95.94 72 ILE A CA 1
ATOM 544 C C . ILE A 1 72 ? -13.634 -3.463 11.853 1.00 95.94 72 ILE A C 1
ATOM 546 O O . ILE A 1 72 ? -14.133 -3.402 12.982 1.00 95.94 72 ILE A O 1
ATOM 550 N N . LEU A 1 73 ? -12.419 -2.970 11.582 1.00 96.88 73 LEU A N 1
ATOM 551 C CA . LEU A 1 73 ? -11.581 -2.325 12.601 1.00 96.88 73 LEU A CA 1
ATOM 552 C C . LEU A 1 73 ? -12.200 -1.043 13.146 1.00 96.88 73 LEU A C 1
ATOM 554 O O . LEU A 1 73 ? -12.201 -0.857 14.359 1.00 96.88 73 LEU A O 1
ATOM 558 N N . LEU A 1 74 ? -12.742 -0.168 12.292 1.00 97.38 74 LEU A N 1
ATOM 559 C CA . LEU A 1 74 ? -13.376 1.077 12.738 1.00 97.38 74 LEU A CA 1
ATOM 560 C C . LEU A 1 74 ? -14.589 0.806 13.630 1.00 97.38 74 LEU A C 1
ATOM 562 O O . LEU A 1 74 ? -14.786 1.515 14.620 1.00 97.38 74 LEU A O 1
ATOM 566 N N . LYS A 1 75 ? -15.386 -0.219 13.306 1.00 95.81 75 LYS A N 1
ATOM 567 C CA . LYS A 1 75 ? -16.512 -0.659 14.139 1.00 95.81 75 LYS A CA 1
ATOM 568 C C . LYS A 1 75 ? -16.012 -1.193 15.481 1.00 95.81 75 LYS A C 1
ATOM 570 O O . LYS A 1 75 ? -16.432 -0.694 16.517 1.00 95.81 75 LYS A O 1
ATOM 575 N N . GLY A 1 76 ? -15.053 -2.123 15.477 1.00 95.12 76 GLY A N 1
ATOM 576 C CA . GLY A 1 76 ? -14.486 -2.681 16.712 1.00 95.12 76 GLY A CA 1
ATOM 577 C C . GLY A 1 76 ? -13.809 -1.633 17.606 1.00 95.12 76 GLY A C 1
ATOM 578 O O . GLY A 1 76 ? -13.974 -1.650 18.821 1.00 95.12 76 GLY A O 1
ATOM 579 N N . ALA A 1 77 ? -13.107 -0.668 17.010 1.00 96.62 77 ALA A N 1
ATOM 580 C CA . ALA A 1 77 ? -12.447 0.430 17.716 1.00 96.62 77 ALA A CA 1
ATOM 581 C C . ALA A 1 77 ? -13.395 1.575 18.119 1.00 96.62 77 ALA A C 1
ATOM 583 O O . ALA A 1 77 ? -12.955 2.527 18.770 1.00 96.62 77 ALA A O 1
ATOM 584 N N . SER A 1 78 ? -14.672 1.523 17.729 1.00 95.06 78 SER A N 1
ATOM 585 C CA . SER A 1 78 ? -15.690 2.482 18.179 1.00 95.06 78 SER A CA 1
ATOM 586 C C . SER A 1 78 ? -16.393 2.055 19.468 1.00 95.06 78 SER A C 1
ATOM 588 O O . SER A 1 78 ? -17.085 2.885 20.048 1.00 95.06 78 SER A O 1
ATOM 590 N N . ASN A 1 79 ? -16.195 0.812 19.920 1.00 88.88 79 ASN A N 1
ATOM 591 C CA . ASN A 1 79 ? -16.689 0.329 21.210 1.00 88.88 79 ASN A CA 1
ATOM 592 C C . ASN A 1 79 ? -15.995 1.058 22.376 1.00 88.88 79 ASN A C 1
ATOM 594 O O . ASN A 1 79 ? -14.861 1.518 22.221 1.00 88.88 79 ASN A O 1
ATOM 598 N N . ASP A 1 80 ? -16.640 1.116 23.546 1.00 80.44 80 ASP A N 1
ATOM 599 C CA . ASP A 1 80 ? -16.177 1.910 24.701 1.00 80.44 80 ASP A CA 1
ATOM 600 C C . ASP A 1 80 ? -14.737 1.588 25.143 1.00 80.44 80 ASP A C 1
ATOM 602 O O . ASP A 1 80 ? -13.961 2.495 25.459 1.00 80.44 80 ASP A O 1
ATOM 606 N N . ASP A 1 81 ? -14.347 0.312 25.080 1.00 88.94 81 ASP A N 1
ATOM 607 C CA . ASP A 1 81 ? -13.005 -0.162 25.446 1.00 88.94 81 ASP A CA 1
ATOM 608 C C . ASP A 1 81 ? -11.965 -0.051 24.313 1.00 88.94 81 ASP A C 1
ATOM 610 O O . ASP A 1 81 ? -10.763 -0.223 24.544 1.00 88.94 81 ASP A O 1
ATOM 614 N N . GLY A 1 82 ? -12.403 0.233 23.082 1.00 95.06 82 GLY A N 1
ATOM 615 C CA . GLY A 1 82 ? -11.573 0.176 21.880 1.00 95.06 82 GLY A CA 1
ATOM 616 C C . GLY A 1 82 ? -10.938 -1.202 21.632 1.00 95.06 82 GLY A C 1
ATOM 617 O O . GLY A 1 82 ? -11.310 -2.221 22.213 1.00 95.06 82 GLY A O 1
ATOM 618 N N . LEU A 1 83 ? -9.936 -1.243 20.751 1.00 97.44 83 LEU A N 1
ATOM 619 C CA . LEU A 1 83 ? -9.161 -2.456 20.472 1.00 97.44 83 LEU A CA 1
ATOM 620 C C . LEU A 1 83 ? -7.907 -2.493 21.346 1.00 97.44 83 LEU A C 1
ATOM 622 O O . LEU A 1 83 ? -6.985 -1.700 21.145 1.00 97.44 83 LEU A O 1
ATOM 626 N N . LYS A 1 84 ? -7.857 -3.413 22.313 1.00 97.94 84 LYS A N 1
ATOM 627 C CA . LYS A 1 84 ? -6.732 -3.545 23.254 1.00 97.94 84 LYS A CA 1
ATOM 628 C C . LYS A 1 84 ? -5.394 -3.735 22.533 1.00 97.94 84 LYS A C 1
ATOM 630 O O . LYS A 1 84 ? -5.293 -4.520 21.590 1.00 97.94 84 LYS A O 1
ATOM 635 N N . LEU A 1 85 ? -4.361 -3.057 23.029 1.00 98.00 85 LEU A N 1
ATOM 636 C CA . LEU A 1 85 ? -2.985 -3.167 22.553 1.00 98.00 85 LEU A CA 1
ATOM 637 C C . LEU A 1 85 ? -2.081 -3.864 23.574 1.00 98.00 85 LEU A C 1
ATOM 639 O O . LEU A 1 85 ? -2.296 -3.801 24.783 1.00 98.00 85 LEU A O 1
ATOM 643 N N . THR A 1 86 ? -1.011 -4.473 23.077 1.00 96.88 86 THR A N 1
ATOM 644 C CA . THR A 1 86 ? 0.157 -4.873 23.856 1.00 96.88 86 THR A CA 1
ATOM 645 C C . THR A 1 86 ? 0.980 -3.645 24.262 1.00 96.88 86 THR A C 1
ATOM 647 O O . THR A 1 86 ? 0.816 -2.542 23.730 1.00 96.88 86 THR A O 1
ATOM 650 N N . ALA A 1 87 ? 1.941 -3.837 25.171 1.00 94.06 87 ALA A N 1
ATOM 651 C CA . ALA A 1 87 ? 2.897 -2.791 25.542 1.00 94.06 87 ALA A CA 1
ATOM 652 C C . ALA A 1 87 ? 3.672 -2.244 24.325 1.00 94.06 87 ALA A C 1
ATOM 654 O O . ALA A 1 87 ? 3.857 -1.032 24.207 1.00 94.06 87 ALA A O 1
ATOM 655 N N . THR A 1 88 ? 4.034 -3.128 23.388 1.00 92.75 88 THR A N 1
ATOM 656 C CA . THR A 1 88 ? 4.743 -2.800 22.140 1.00 92.75 88 THR A CA 1
ATOM 657 C C . THR A 1 88 ? 3.861 -2.137 21.079 1.00 92.75 88 THR A C 1
ATOM 659 O O . THR A 1 88 ? 4.370 -1.721 20.045 1.00 92.75 88 THR A O 1
ATOM 662 N N . GLY A 1 89 ? 2.555 -1.990 21.329 1.00 94.06 89 GLY A N 1
ATOM 663 C CA . GLY A 1 89 ? 1.637 -1.272 20.443 1.00 94.06 89 GLY A CA 1
ATOM 664 C C . GLY A 1 89 ? 1.000 -2.112 19.334 1.00 94.06 89 GLY A C 1
ATOM 665 O O . GLY A 1 89 ? 0.341 -1.533 18.474 1.00 94.06 89 GLY A O 1
ATOM 666 N N . ASN A 1 90 ? 1.148 -3.439 19.373 1.00 96.88 90 ASN A N 1
ATOM 667 C CA . ASN A 1 90 ? 0.383 -4.360 18.527 1.00 96.88 90 ASN A CA 1
ATOM 668 C C . ASN A 1 90 ? -0.991 -4.641 19.149 1.00 96.88 90 ASN A C 1
ATOM 670 O O . ASN A 1 90 ? -1.165 -4.478 20.352 1.00 96.88 90 ASN A O 1
ATOM 674 N N . LEU A 1 91 ? -1.960 -5.107 18.372 1.00 97.31 91 LEU A N 1
ATOM 675 C CA . LEU A 1 91 ? -3.227 -5.644 18.844 1.00 97.31 91 LEU A CA 1
ATOM 676 C C . LEU A 1 91 ? -2.956 -6.807 19.795 1.00 97.31 91 LEU A C 1
ATOM 678 O O . LEU A 1 91 ? -2.148 -7.701 19.523 1.00 97.31 91 LEU A O 1
ATOM 682 N N . ALA A 1 92 ? -3.633 -6.775 20.939 1.00 96.69 92 ALA A N 1
ATOM 683 C CA . ALA A 1 92 ? -3.581 -7.858 21.900 1.00 96.69 92 ALA A CA 1
ATOM 684 C C . ALA A 1 92 ? -4.104 -9.147 21.257 1.00 96.69 92 ALA A C 1
ATOM 686 O O . ALA A 1 92 ? -5.002 -9.114 20.418 1.00 96.69 92 ALA A O 1
ATOM 687 N N . ARG A 1 93 ? -3.581 -10.294 21.696 1.00 94.19 93 ARG A N 1
ATOM 688 C CA . ARG A 1 93 ? -3.923 -11.601 21.118 1.00 94.19 93 ARG A CA 1
ATOM 689 C C . ARG A 1 93 ? -5.427 -11.865 21.068 1.00 94.19 93 ARG A C 1
ATOM 691 O O . ARG A 1 93 ? -5.917 -12.278 20.035 1.00 94.19 93 ARG A O 1
ATOM 698 N N . VAL A 1 94 ? -6.157 -11.517 22.128 1.00 93.44 94 VAL A N 1
ATOM 699 C CA . VAL A 1 94 ? -7.625 -11.648 22.167 1.00 93.44 94 VAL A CA 1
ATOM 700 C C . VAL A 1 94 ? -8.325 -10.873 21.043 1.00 93.44 94 VAL A C 1
ATOM 702 O O . VAL A 1 94 ? -9.331 -11.326 20.517 1.00 93.44 94 VAL A O 1
ATOM 705 N N . VAL A 1 95 ? -7.776 -9.722 20.640 1.00 95.38 95 VAL A N 1
ATOM 706 C CA . VAL A 1 95 ? -8.295 -8.948 19.507 1.00 95.38 95 VAL A CA 1
ATOM 707 C C . VAL A 1 95 ? -7.910 -9.614 18.192 1.00 95.38 95 VAL A C 1
ATOM 709 O O . VAL A 1 95 ? -8.740 -9.707 17.301 1.00 95.38 95 VAL A O 1
ATOM 712 N N . VAL A 1 96 ? -6.670 -10.094 18.058 1.00 94.00 96 VAL A N 1
ATOM 713 C CA . VAL A 1 96 ? -6.230 -10.831 16.861 1.00 94.00 96 VAL A CA 1
ATOM 714 C C . VAL A 1 96 ? -7.087 -12.082 16.647 1.00 94.00 96 VAL A C 1
ATOM 716 O O . VAL A 1 96 ? -7.478 -12.353 15.516 1.00 94.00 96 VAL A O 1
ATOM 719 N N . ASP A 1 97 ? -7.426 -12.797 17.720 1.00 91.06 97 ASP A N 1
ATOM 720 C CA . ASP A 1 97 ? -8.295 -13.971 17.672 1.00 91.06 97 ASP A CA 1
ATOM 721 C C . ASP A 1 97 ? -9.728 -13.623 17.240 1.00 91.06 97 ASP A C 1
ATOM 723 O O . ASP A 1 97 ? -10.255 -14.306 16.369 1.00 91.06 97 ASP A O 1
ATOM 727 N N . ASP A 1 98 ? -10.316 -12.521 17.721 1.00 91.56 98 ASP A N 1
ATOM 728 C CA . ASP A 1 98 ? -11.608 -12.026 17.201 1.00 91.56 98 ASP A CA 1
ATOM 729 C C . ASP A 1 98 ? -11.522 -11.650 15.709 1.00 91.56 98 ASP A C 1
ATOM 731 O O . ASP A 1 98 ? -12.381 -12.008 14.899 1.00 91.56 98 ASP A O 1
ATOM 735 N N . MET A 1 99 ? -10.450 -10.957 15.309 1.00 92.69 99 MET A N 1
ATOM 736 C CA . MET A 1 99 ? -10.282 -10.526 13.920 1.00 92.69 99 MET A CA 1
ATOM 737 C C . MET A 1 99 ? -10.077 -11.703 12.971 1.00 92.69 99 MET A C 1
ATOM 739 O O . MET A 1 99 ? -10.501 -11.615 11.824 1.00 92.69 99 MET A O 1
ATOM 743 N N . ARG A 1 100 ? -9.484 -12.817 13.416 1.00 87.31 100 ARG A N 1
ATOM 744 C CA . ARG A 1 100 ? -9.274 -14.009 12.578 1.00 87.31 100 ARG A CA 1
ATOM 745 C C . ARG A 1 100 ? -10.562 -14.507 11.932 1.00 87.31 100 ARG A C 1
ATOM 747 O O . ARG A 1 100 ? -10.500 -14.985 10.801 1.00 87.31 100 ARG A O 1
ATOM 754 N N . ASP A 1 101 ? -11.693 -14.420 12.623 1.00 84.38 101 ASP A N 1
ATOM 755 C CA . ASP A 1 101 ? -12.985 -14.922 12.139 1.00 84.38 101 ASP A CA 1
ATOM 756 C C . ASP A 1 101 ? -13.760 -13.916 11.298 1.00 84.38 101 ASP A C 1
ATOM 758 O O . ASP A 1 101 ? -14.589 -14.305 10.481 1.00 84.38 101 ASP A O 1
ATOM 762 N N . ARG A 1 102 ? -13.452 -12.632 11.460 1.00 90.00 102 ARG A N 1
ATOM 763 C CA . ARG A 1 102 ? -14.185 -11.536 10.822 1.00 90.00 102 ARG A CA 1
ATOM 764 C C . ARG A 1 102 ? -13.470 -10.996 9.592 1.00 90.00 102 ARG A C 1
ATOM 766 O O . ARG A 1 102 ? -14.125 -10.508 8.680 1.00 90.00 102 ARG A O 1
ATOM 773 N N . PHE A 1 103 ? -12.142 -11.041 9.595 1.00 89.44 103 PHE A N 1
ATOM 774 C CA . PHE A 1 103 ? -11.325 -10.544 8.503 1.00 89.44 103 PHE A CA 1
ATOM 775 C C . PHE A 1 103 ? -11.257 -11.534 7.357 1.00 89.44 103 PHE A C 1
ATOM 777 O O . PHE A 1 103 ? -11.137 -12.745 7.545 1.00 89.44 103 PHE A O 1
ATOM 784 N N . GLU A 1 104 ? -11.160 -10.975 6.164 1.00 86.38 104 GLU A N 1
ATOM 785 C CA . GLU A 1 104 ? -10.674 -11.707 5.009 1.00 86.38 104 GLU A CA 1
ATOM 786 C C . GLU A 1 104 ? -9.146 -11.804 5.012 1.00 86.38 104 GLU A C 1
ATOM 788 O O . GLU A 1 104 ? -8.447 -10.865 5.407 1.00 86.38 104 GLU A O 1
ATOM 793 N N . TRP A 1 105 ? -8.643 -12.938 4.515 1.00 83.19 105 TRP A N 1
ATOM 794 C CA . TRP A 1 105 ? -7.221 -13.285 4.413 1.00 83.19 105 TRP A CA 1
ATOM 795 C C . TRP A 1 105 ? -6.793 -13.404 2.940 1.00 83.19 105 TRP A C 1
ATOM 797 O O . TRP A 1 105 ? -6.376 -14.473 2.496 1.00 83.19 105 TRP A O 1
ATOM 807 N N . PRO A 1 106 ? -6.930 -12.343 2.129 1.00 80.69 106 PRO A N 1
ATOM 808 C CA . PRO A 1 106 ? -6.634 -12.409 0.702 1.00 80.69 106 PRO A CA 1
ATOM 809 C C . PRO A 1 106 ? -5.187 -12.868 0.452 1.00 80.69 106 PRO A C 1
ATOM 811 O O . PRO A 1 106 ? -4.223 -12.239 0.903 1.00 80.69 106 PRO A O 1
ATOM 814 N N . GLY A 1 107 ? -5.046 -13.962 -0.305 1.00 72.81 107 GLY A N 1
ATOM 815 C CA . GLY A 1 107 ? -3.757 -14.580 -0.640 1.00 72.81 107 GLY A CA 1
ATOM 816 C C . GLY A 1 107 ? -3.226 -15.574 0.399 1.00 72.81 107 GLY A C 1
ATOM 817 O O . GLY A 1 107 ? -2.132 -16.101 0.213 1.00 72.81 107 GLY A O 1
ATOM 818 N N . TYR A 1 108 ? -3.987 -15.854 1.460 1.00 71.06 108 TYR A N 1
ATOM 819 C CA . TYR A 1 108 ? -3.647 -16.849 2.471 1.00 71.06 108 TYR A CA 1
ATOM 820 C C . TYR A 1 108 ? -4.826 -17.783 2.713 1.00 71.06 108 TYR A C 1
ATOM 822 O O . TYR A 1 108 ? -5.953 -17.357 2.956 1.00 71.06 108 TYR A O 1
ATOM 830 N N . GLU A 1 109 ? -4.560 -19.082 2.718 1.00 68.62 109 GLU A N 1
ATOM 831 C CA . GLU A 1 109 ? -5.538 -20.036 3.211 1.00 68.62 109 GLU A CA 1
ATOM 832 C C . GLU A 1 109 ? -5.477 -20.057 4.743 1.00 68.62 109 GLU A C 1
ATOM 834 O O . GLU A 1 109 ? -4.496 -20.514 5.337 1.00 68.62 109 GLU A O 1
ATOM 839 N N . LYS A 1 110 ? -6.547 -19.574 5.387 1.00 68.12 110 LYS A N 1
ATOM 840 C CA . LYS A 1 110 ? -6.655 -19.493 6.851 1.00 68.12 110 LYS A CA 1
ATOM 841 C C . LYS A 1 110 ? -6.329 -20.833 7.522 1.00 68.12 110 LYS A C 1
ATOM 843 O O . LYS A 1 110 ? -5.577 -20.850 8.489 1.00 68.12 110 LYS A O 1
ATOM 848 N N . ALA A 1 111 ? -6.823 -21.955 6.996 1.00 66.31 111 ALA A N 1
ATOM 849 C CA . ALA A 1 111 ? -6.536 -23.284 7.541 1.00 66.31 111 ALA A CA 1
ATOM 850 C C . ALA A 1 111 ? -5.031 -23.613 7.519 1.00 66.31 111 ALA A C 1
ATOM 852 O O . ALA A 1 111 ? -4.469 -23.999 8.543 1.00 66.31 111 ALA A O 1
ATOM 853 N N . SER A 1 112 ? -4.365 -23.371 6.389 1.00 66.50 112 SER A N 1
ATOM 854 C CA . SER A 1 112 ? -2.930 -23.617 6.222 1.00 66.50 112 SER A CA 1
ATOM 855 C C . SER A 1 112 ? -2.064 -22.719 7.113 1.00 66.50 112 SER A C 1
ATOM 857 O O . SER A 1 112 ? -1.103 -23.193 7.716 1.00 66.50 112 SER A O 1
ATOM 859 N N . THR A 1 113 ? -2.413 -21.440 7.287 1.00 67.88 113 THR A N 1
ATOM 860 C CA . THR A 1 113 ? -1.688 -20.559 8.221 1.00 67.88 113 THR A CA 1
ATOM 861 C C . THR A 1 113 ? -1.841 -21.024 9.670 1.00 67.88 113 THR A C 1
ATOM 863 O O . THR A 1 113 ? -0.867 -21.052 10.419 1.00 67.88 113 THR A O 1
ATOM 866 N N . LEU A 1 114 ? -3.038 -21.449 10.072 1.00 69.69 114 LEU A N 1
ATOM 867 C CA . LEU A 1 114 ? -3.292 -21.929 11.433 1.00 69.69 114 LEU A CA 1
ATOM 868 C C . LEU A 1 114 ? -2.690 -23.307 11.718 1.00 69.69 114 LEU A C 1
ATOM 870 O O . LEU A 1 114 ? -2.374 -23.601 12.868 1.00 69.69 114 LEU A O 1
ATOM 874 N N . ALA A 1 115 ? -2.481 -24.126 10.688 1.00 69.44 115 ALA A N 1
ATOM 875 C CA . ALA A 1 115 ? -1.743 -25.378 10.809 1.00 69.44 115 ALA A CA 1
ATOM 876 C C . ALA A 1 115 ? -0.246 -25.145 11.088 1.00 69.44 115 ALA A C 1
ATOM 878 O O . ALA A 1 115 ? 0.375 -25.925 11.808 1.00 69.44 115 ALA A O 1
ATOM 879 N N . LEU A 1 116 ? 0.332 -24.064 10.549 1.00 67.06 116 LEU A N 1
ATOM 880 C CA . LEU A 1 116 ? 1.745 -23.712 10.734 1.00 67.06 116 LEU A CA 1
ATOM 881 C C . LEU A 1 116 ? 2.004 -22.944 12.037 1.00 67.06 116 LEU A C 1
ATOM 883 O O . LEU A 1 116 ? 3.058 -23.106 12.654 1.00 67.06 116 LEU A O 1
ATOM 887 N N . TYR A 1 117 ? 1.051 -22.118 12.472 1.00 68.31 117 TYR A N 1
ATOM 888 C CA . TYR A 1 117 ? 1.193 -21.276 13.656 1.00 68.31 117 TYR A CA 1
ATOM 889 C C . TYR A 1 117 ? 0.234 -21.706 14.766 1.00 68.31 117 TYR A C 1
ATOM 891 O O . TYR A 1 117 ? -0.954 -21.394 14.742 1.00 68.31 117 TYR A O 1
ATOM 899 N N . LYS A 1 118 ? 0.781 -22.326 15.823 1.00 72.12 118 LYS A N 1
ATOM 900 C CA . LYS A 1 118 ? 0.031 -22.634 17.059 1.00 72.12 118 LYS A CA 1
ATOM 901 C C . LYS A 1 118 ? -0.563 -21.376 17.710 1.00 72.12 118 LYS A C 1
ATOM 903 O O . LYS A 1 118 ? -1.567 -21.449 18.412 1.00 72.12 118 LYS A O 1
ATOM 908 N N . VAL A 1 119 ? 0.086 -20.231 17.509 1.00 80.44 119 VAL A N 1
ATOM 909 C CA . VAL A 1 119 ? -0.316 -18.925 18.026 1.00 80.44 119 VAL A CA 1
ATOM 910 C C . VAL A 1 119 ? -0.036 -17.884 16.951 1.00 80.44 119 VAL A C 1
ATOM 912 O O . VAL A 1 119 ? 1.100 -17.776 16.498 1.00 80.44 119 VAL A O 1
ATOM 915 N N . VAL A 1 120 ? -1.051 -17.103 16.586 1.00 85.00 120 VAL A N 1
ATOM 916 C CA . VAL A 1 120 ? -0.940 -16.002 15.620 1.00 85.00 120 VAL A CA 1
ATOM 917 C C . VAL A 1 120 ? -0.973 -14.682 16.384 1.00 85.00 120 VAL A C 1
ATOM 919 O O . VAL A 1 120 ? -1.929 -14.406 17.108 1.00 85.00 120 VAL A O 1
ATOM 922 N N . ASN A 1 121 ? 0.068 -13.864 16.255 1.00 90.94 121 ASN A N 1
ATOM 923 C CA . ASN A 1 121 ? 0.065 -12.483 16.736 1.00 90.94 121 ASN A CA 1
ATOM 924 C C . ASN A 1 121 ? -0.188 -11.527 15.562 1.00 90.94 121 ASN A C 1
ATOM 926 O O . ASN A 1 121 ? -0.183 -11.933 14.404 1.00 90.94 121 ASN A O 1
ATOM 930 N N . GLU A 1 122 ? -0.395 -10.238 15.844 1.00 93.25 122 GLU A N 1
ATOM 931 C CA . GLU A 1 122 ? -0.728 -9.273 14.789 1.00 93.25 122 GLU A CA 1
ATOM 932 C C . GLU A 1 122 ? 0.285 -9.253 13.625 1.00 93.25 122 GLU A C 1
ATOM 934 O O . GLU A 1 122 ? -0.170 -9.347 12.490 1.00 93.25 122 GLU A O 1
ATOM 939 N N . PRO A 1 123 ? 1.620 -9.212 13.837 1.00 89.38 123 PRO A N 1
ATOM 940 C CA . PRO A 1 123 ? 2.572 -9.197 12.720 1.00 89.38 123 PRO A CA 1
ATOM 941 C C . PRO A 1 123 ? 2.568 -10.483 11.878 1.00 89.38 123 PRO A C 1
ATOM 943 O O . PRO A 1 123 ? 2.990 -10.455 10.723 1.00 89.38 123 PRO A O 1
ATOM 946 N N . ASP A 1 124 ? 2.091 -11.595 12.447 1.00 85.69 124 ASP A N 1
ATOM 947 C CA . ASP A 1 124 ? 1.934 -12.873 11.743 1.00 85.69 124 ASP A CA 1
ATOM 948 C C . ASP A 1 124 ? 0.698 -12.838 10.822 1.00 85.69 124 ASP A C 1
ATOM 950 O O . ASP A 1 124 ? 0.653 -13.517 9.797 1.00 85.69 124 ASP A O 1
ATOM 954 N N . PHE A 1 125 ? -0.287 -11.992 11.147 1.00 87.88 125 PHE A N 1
ATOM 955 C CA . PHE A 1 125 ? -1.454 -11.712 10.319 1.00 87.88 125 PHE A CA 1
ATOM 956 C C . PHE A 1 125 ? -1.202 -10.475 9.438 1.00 87.88 125 PHE A C 1
ATOM 958 O O . PHE A 1 125 ? -1.708 -9.379 9.685 1.00 87.88 125 PHE A O 1
ATOM 965 N N . THR A 1 126 ? -0.415 -10.663 8.376 1.00 86.69 126 THR A N 1
ATOM 966 C CA . THR A 1 126 ? 0.136 -9.584 7.531 1.00 86.69 126 THR A CA 1
ATOM 967 C C . THR A 1 126 ? -0.907 -8.605 6.987 1.00 86.69 126 THR A C 1
ATOM 969 O O . THR A 1 126 ? -0.680 -7.397 7.052 1.00 86.69 126 THR A O 1
ATOM 972 N N . THR A 1 127 ? -2.060 -9.079 6.505 1.00 88.94 127 THR A N 1
ATOM 973 C CA . THR A 1 127 ? -3.134 -8.201 6.006 1.00 88.94 127 THR A CA 1
ATOM 974 C C . THR A 1 127 ? -3.732 -7.339 7.122 1.00 88.94 127 THR A C 1
ATOM 976 O O . THR A 1 127 ? -3.871 -6.129 6.949 1.00 88.94 127 THR A O 1
ATOM 979 N N . LEU A 1 128 ? -4.033 -7.920 8.293 1.00 93.38 128 LEU A N 1
ATOM 980 C CA . LEU A 1 128 ? -4.502 -7.163 9.462 1.00 93.38 128 LEU A CA 1
ATOM 981 C C . LEU A 1 128 ? -3.466 -6.123 9.892 1.00 93.38 128 LEU A C 1
ATOM 983 O O . LEU A 1 128 ? -3.811 -4.961 10.118 1.00 93.38 128 LEU A O 1
ATOM 987 N N . HIS A 1 129 ? -2.203 -6.537 9.973 1.00 93.56 129 HIS A N 1
ATOM 988 C CA . HIS A 1 129 ? -1.105 -5.670 10.366 1.00 93.56 129 HIS A CA 1
ATOM 989 C C . HIS A 1 129 ? -0.960 -4.473 9.421 1.00 93.56 129 HIS A C 1
ATOM 991 O O . HIS A 1 129 ? -0.951 -3.323 9.865 1.00 93.56 129 HIS A O 1
ATOM 997 N N . PHE A 1 130 ? -0.924 -4.733 8.112 1.00 94.38 130 PHE A N 1
ATOM 998 C CA . PHE A 1 130 ? -0.844 -3.709 7.075 1.00 94.38 130 PHE A CA 1
ATOM 999 C C . PHE A 1 130 ? -1.992 -2.702 7.181 1.00 94.38 130 PHE A C 1
ATOM 1001 O O . PHE A 1 130 ? -1.751 -1.494 7.252 1.00 94.38 130 PHE A O 1
ATOM 1008 N N . ILE A 1 131 ? -3.237 -3.180 7.261 1.00 96.06 131 ILE A N 1
ATOM 1009 C CA . ILE A 1 131 ? -4.420 -2.314 7.325 1.00 96.06 131 ILE A CA 1
ATOM 1010 C C . ILE A 1 131 ? -4.397 -1.473 8.601 1.00 96.06 131 ILE A C 1
ATOM 1012 O O . ILE A 1 131 ? -4.566 -0.255 8.536 1.00 96.06 131 ILE A O 1
ATOM 1016 N N . ARG A 1 132 ? -4.124 -2.077 9.763 1.00 96.69 132 ARG A N 1
ATOM 1017 C CA . ARG A 1 132 ? -4.098 -1.347 11.036 1.00 96.69 132 ARG A CA 1
ATOM 1018 C C . ARG A 1 132 ? -3.004 -0.278 11.062 1.00 96.69 132 ARG A C 1
ATOM 1020 O O . ARG A 1 132 ? -3.272 0.839 11.510 1.00 96.69 132 ARG A O 1
ATOM 1027 N N . VAL A 1 133 ? -1.788 -0.592 10.606 1.00 96.19 133 VAL A N 1
ATOM 1028 C CA . VAL A 1 133 ? -0.682 0.381 10.531 1.00 96.19 133 VAL A CA 1
ATOM 1029 C C . VAL A 1 133 ? -1.042 1.523 9.582 1.00 96.19 133 VAL A C 1
ATOM 1031 O O . VAL A 1 133 ? -0.898 2.687 9.959 1.00 96.19 133 VAL A O 1
ATOM 1034 N N . THR A 1 134 ? -1.595 1.207 8.408 1.00 97.56 134 THR A N 1
ATOM 1035 C CA . THR A 1 134 ? -2.054 2.202 7.426 1.00 97.56 134 THR A CA 1
ATOM 1036 C C . THR A 1 134 ? -3.121 3.117 8.017 1.00 97.56 134 THR A C 1
ATOM 1038 O O . THR A 1 134 ? -2.989 4.335 7.956 1.00 97.56 134 THR A O 1
ATOM 1041 N N . MET A 1 135 ? -4.143 2.560 8.668 1.00 98.00 135 MET A N 1
ATOM 1042 C CA . MET A 1 135 ? -5.217 3.332 9.299 1.00 98.00 135 MET A CA 1
ATOM 1043 C C . MET A 1 135 ? -4.722 4.214 10.450 1.00 98.00 135 MET A C 1
ATOM 1045 O O . MET A 1 135 ? -5.208 5.333 10.620 1.00 98.00 135 MET A O 1
ATOM 1049 N N . ALA A 1 136 ? -3.774 3.728 11.255 1.00 97.31 136 ALA A N 1
ATOM 1050 C CA . ALA A 1 136 ? -3.174 4.519 12.324 1.00 97.31 136 ALA A CA 1
ATOM 1051 C C . ALA A 1 136 ? -2.365 5.694 11.754 1.00 97.31 136 ALA A C 1
ATOM 1053 O O . ALA A 1 136 ? -2.518 6.822 12.218 1.00 97.31 136 ALA A O 1
ATOM 1054 N N . HIS A 1 137 ? -1.566 5.452 10.711 1.00 97.19 137 HIS A N 1
ATOM 1055 C CA . HIS A 1 137 ? -0.791 6.497 10.039 1.00 97.19 137 HIS A CA 1
ATOM 1056 C C . HIS A 1 137 ? -1.687 7.505 9.301 1.00 97.19 137 HIS A C 1
ATOM 1058 O O . HIS A 1 137 ? -1.422 8.703 9.319 1.00 97.19 137 HIS A O 1
ATOM 1064 N N . ALA A 1 138 ? -2.807 7.045 8.741 1.00 97.25 138 ALA A N 1
ATOM 1065 C CA . ALA A 1 138 ? -3.832 7.887 8.128 1.00 97.25 138 ALA A CA 1
ATOM 1066 C C . ALA A 1 138 ? -4.643 8.714 9.149 1.00 97.25 138 ALA A C 1
ATOM 1068 O O . ALA A 1 138 ? -5.529 9.474 8.763 1.00 97.25 138 ALA A O 1
ATOM 1069 N N . GLY A 1 139 ? -4.414 8.537 10.456 1.00 97.56 139 GLY A N 1
ATOM 1070 C CA . GLY A 1 139 ? -5.174 9.215 11.510 1.00 97.56 139 GLY A CA 1
ATOM 1071 C C . GLY A 1 139 ? -6.611 8.707 11.675 1.00 97.56 139 GLY A C 1
ATOM 1072 O O . GLY A 1 139 ? -7.436 9.373 12.304 1.00 97.56 139 GLY A O 1
ATOM 1073 N N . SER A 1 140 ? -6.932 7.528 11.136 1.00 98.06 140 SER A N 1
ATOM 1074 C CA . SER A 1 140 ? -8.248 6.892 11.302 1.00 98.06 140 SER A CA 1
ATOM 1075 C C . SER A 1 140 ? -8.388 6.182 12.652 1.00 98.06 140 SER A C 1
ATOM 1077 O O . SER A 1 140 ? -9.474 6.125 13.230 1.00 98.06 140 SER A O 1
ATOM 1079 N N . LEU A 1 141 ? -7.270 5.689 13.188 1.00 97.75 141 LEU A N 1
ATOM 1080 C CA . LEU A 1 141 ? -7.173 5.072 14.510 1.00 97.75 141 LEU A CA 1
ATOM 1081 C C . LEU A 1 141 ? -6.201 5.865 15.383 1.00 97.75 141 LEU A C 1
ATOM 1083 O O . LEU A 1 141 ? -5.146 6.296 14.920 1.00 97.75 141 LEU A O 1
ATOM 1087 N N . ARG A 1 142 ? -6.524 6.021 16.668 1.00 96.44 142 ARG A N 1
ATOM 1088 C CA . ARG A 1 142 ? -5.659 6.692 17.646 1.00 96.44 142 ARG A CA 1
ATOM 1089 C C . ARG A 1 142 ? -5.480 5.837 18.890 1.00 96.44 142 ARG A C 1
ATOM 1091 O O . ARG A 1 142 ? -6.445 5.273 19.397 1.00 96.44 142 ARG A O 1
ATOM 1098 N N . ARG A 1 143 ? -4.255 5.791 19.422 1.00 96.44 143 ARG A N 1
ATOM 1099 C CA . ARG A 1 143 ? -3.973 5.151 20.712 1.00 96.44 143 ARG A CA 1
ATOM 1100 C C . ARG A 1 143 ? -4.519 6.002 21.861 1.00 96.44 143 ARG A C 1
ATOM 1102 O O . ARG A 1 143 ? -4.164 7.174 21.989 1.00 96.44 143 ARG A O 1
ATOM 1109 N N . ARG A 1 144 ? -5.330 5.399 22.727 1.00 94.12 144 ARG A N 1
ATOM 1110 C CA . ARG A 1 144 ? -5.862 5.996 23.957 1.00 94.12 144 ARG A CA 1
ATOM 1111 C C . ARG A 1 144 ? -5.862 4.944 25.062 1.00 94.12 144 ARG A C 1
ATOM 1113 O O . ARG A 1 144 ? -6.437 3.881 24.887 1.00 94.12 144 ARG A O 1
ATOM 1120 N N . LYS A 1 145 ? -5.201 5.231 26.190 1.00 92.00 145 LYS A N 1
ATOM 1121 C CA . LYS A 1 145 ? -5.170 4.360 27.387 1.00 92.00 145 LYS A CA 1
ATOM 1122 C C . LYS A 1 145 ? -4.887 2.869 27.089 1.00 92.00 145 LYS A C 1
ATOM 1124 O O . LYS A 1 145 ? -5.517 1.991 27.658 1.00 92.00 145 LYS A O 1
ATOM 1129 N N . GLY A 1 146 ? -3.943 2.579 26.189 1.00 95.31 146 GLY A N 1
ATOM 1130 C CA . GLY A 1 146 ? -3.579 1.193 25.851 1.00 95.31 146 GLY A CA 1
ATOM 1131 C C . GLY A 1 146 ? -4.520 0.482 24.871 1.00 95.31 146 GLY A C 1
ATOM 1132 O O . GLY A 1 146 ? -4.353 -0.711 24.653 1.00 95.31 146 GLY A O 1
ATOM 1133 N N . ALA A 1 147 ? -5.454 1.192 24.240 1.00 97.31 147 ALA A N 1
ATOM 1134 C CA . ALA A 1 147 ? -6.304 0.675 23.171 1.00 97.31 147 ALA A CA 1
ATOM 1135 C C . ALA A 1 147 ? -6.241 1.569 21.922 1.00 97.31 147 ALA A C 1
ATOM 1137 O O . ALA A 1 147 ? -5.833 2.732 22.002 1.00 97.31 147 ALA A O 1
ATOM 1138 N N . LEU A 1 148 ? -6.636 1.039 20.764 1.00 97.75 148 LEU A N 1
ATOM 1139 C CA . LEU A 1 148 ? -6.948 1.830 19.575 1.00 97.75 148 LEU A CA 1
ATOM 1140 C C . LEU A 1 148 ? -8.422 2.201 19.573 1.00 97.75 148 LEU A C 1
ATOM 1142 O O . LEU A 1 148 ? -9.291 1.346 19.722 1.00 97.75 148 LEU A O 1
ATOM 1146 N N . THR A 1 149 ? -8.680 3.481 19.346 1.00 98.06 149 THR A N 1
ATOM 1147 C CA . THR A 1 149 ? -10.023 4.042 19.230 1.00 98.06 149 THR A CA 1
ATOM 1148 C C . THR A 1 149 ? -10.187 4.743 17.892 1.00 98.06 149 THR A C 1
ATOM 1150 O O . THR A 1 149 ? -9.254 5.412 17.429 1.00 98.06 149 THR A O 1
ATOM 1153 N N . THR A 1 150 ? -11.375 4.645 17.307 1.00 98.19 150 THR A N 1
ATOM 1154 C CA . THR A 1 150 ? -11.734 5.357 16.075 1.00 98.19 150 THR A CA 1
ATOM 1155 C C . THR A 1 150 ? -11.761 6.868 16.304 1.00 98.19 150 THR A C 1
ATOM 1157 O O . THR A 1 150 ? -12.349 7.355 17.279 1.00 98.19 150 THR A O 1
ATOM 1160 N N . THR A 1 151 ? -11.113 7.626 15.416 1.00 97.81 151 THR A N 1
ATOM 1161 C CA . THR A 1 151 ? -11.111 9.095 15.486 1.00 97.81 151 THR A CA 1
ATOM 1162 C C . THR A 1 151 ? -12.458 9.678 15.046 1.00 97.81 151 THR A C 1
ATOM 1164 O O . THR A 1 151 ? -13.199 9.018 14.320 1.00 97.81 151 THR A O 1
ATOM 1167 N N . PRO A 1 152 ? -12.808 10.918 15.447 1.00 96.88 152 PRO A N 1
ATOM 1168 C CA . PRO A 1 152 ? -14.063 11.541 15.019 1.00 96.88 152 PRO A CA 1
ATOM 1169 C C . PRO A 1 152 ? -14.223 11.597 13.494 1.00 96.88 152 PRO A C 1
ATOM 1171 O O . PRO A 1 152 ? -15.283 11.258 12.984 1.00 96.88 152 PRO A O 1
ATOM 1174 N N . ALA A 1 153 ? -13.153 11.932 12.765 1.00 96.31 153 ALA A N 1
ATOM 1175 C CA . ALA A 1 153 ? -13.173 11.984 11.303 1.00 96.31 153 ALA A CA 1
ATOM 1176 C C . ALA A 1 153 ? -13.452 10.608 10.672 1.00 96.31 153 ALA A C 1
ATOM 1178 O O . ALA A 1 153 ? -14.253 10.503 9.749 1.00 96.31 153 ALA A O 1
ATOM 1179 N N . ALA A 1 154 ? -12.836 9.542 11.191 1.00 96.94 154 ALA A N 1
ATOM 1180 C CA . ALA A 1 154 ? -13.096 8.191 10.701 1.00 96.94 154 ALA A CA 1
ATOM 1181 C C . ALA A 1 154 ? -14.479 7.663 11.115 1.00 96.94 154 ALA A C 1
ATOM 1183 O O . ALA A 1 154 ? -15.094 6.914 10.359 1.00 96.94 154 ALA A O 1
ATOM 1184 N N . ARG A 1 155 ? -15.000 8.084 12.276 1.00 96.19 155 ARG A N 1
ATOM 1185 C CA . ARG A 1 155 ? -16.378 7.783 12.686 1.00 96.19 155 ARG A CA 1
ATOM 1186 C C . ARG A 1 155 ? -17.387 8.409 11.728 1.00 96.19 155 ARG A C 1
ATOM 1188 O O . ARG A 1 155 ? -18.351 7.741 11.380 1.00 96.19 155 ARG A O 1
ATOM 1195 N N . GLU A 1 156 ? -17.130 9.633 11.272 1.00 96.38 156 GLU A N 1
ATOM 1196 C CA . GLU A 1 156 ? -17.977 10.310 10.287 1.00 96.38 156 GLU A CA 1
ATOM 1197 C C . GLU A 1 156 ? -17.951 9.615 8.921 1.00 96.38 156 GLU A C 1
ATOM 1199 O O . GLU A 1 156 ? -18.991 9.402 8.305 1.00 96.38 156 GLU A O 1
ATOM 1204 N N . LEU A 1 157 ? -16.769 9.191 8.455 1.00 94.69 157 LEU A N 1
ATOM 1205 C CA . LEU A 1 157 ? -16.671 8.392 7.228 1.00 94.69 157 LEU A CA 1
ATOM 1206 C C . LEU A 1 157 ? -17.485 7.097 7.334 1.00 94.69 157 LEU A C 1
ATOM 1208 O O . LEU A 1 157 ? -18.151 6.711 6.376 1.00 94.69 157 LEU A O 1
ATOM 1212 N N . LEU A 1 158 ? -17.441 6.444 8.499 1.00 94.19 158 LEU A N 1
ATOM 1213 C CA . LEU A 1 158 ? -18.175 5.211 8.754 1.00 94.19 158 LEU A CA 1
ATOM 1214 C C . LEU A 1 158 ? -19.695 5.437 8.827 1.00 94.19 158 LEU A C 1
ATOM 1216 O O . LEU A 1 158 ? -20.435 4.661 8.229 1.00 94.19 158 LEU A O 1
ATOM 1220 N N . SER A 1 159 ? -20.166 6.473 9.532 1.00 94.56 159 SER A N 1
ATOM 1221 C CA . SER A 1 159 ? -21.602 6.767 9.685 1.00 94.56 159 SER A CA 1
ATOM 1222 C C . SER A 1 159 ? -22.251 7.187 8.367 1.00 94.56 159 SER A C 1
ATOM 1224 O O . SER A 1 159 ? -23.364 6.760 8.069 1.00 94.56 159 SER A O 1
ATOM 1226 N N . GLN A 1 160 ? -21.537 7.967 7.553 1.00 93.75 160 GLN A N 1
ATOM 1227 C CA . GLN A 1 160 ? -21.988 8.407 6.233 1.00 93.75 160 GLN A CA 1
ATOM 1228 C C . GLN A 1 160 ? -21.745 7.368 5.126 1.00 93.75 160 GLN A C 1
ATOM 1230 O O . GLN A 1 160 ? -22.013 7.658 3.963 1.00 93.75 160 GLN A O 1
ATOM 1235 N N . GLN A 1 161 ? -21.195 6.193 5.455 1.00 91.88 161 GLN A N 1
ATOM 1236 C CA . GLN A 1 161 ? -20.844 5.140 4.490 1.00 91.88 161 GLN A CA 1
ATOM 1237 C C . GLN A 1 161 ? -19.949 5.643 3.338 1.00 91.88 161 GLN A C 1
ATOM 1239 O O . GLN A 1 161 ? -20.055 5.224 2.188 1.00 91.88 161 GLN A O 1
ATOM 1244 N N . ARG A 1 162 ? -19.028 6.566 3.642 1.00 91.62 162 ARG A N 1
ATOM 1245 C CA . ARG A 1 162 ? -18.121 7.187 2.665 1.00 91.62 162 ARG A CA 1
ATOM 1246 C C . ARG A 1 162 ? -16.887 6.322 2.426 1.00 91.62 162 ARG A C 1
ATOM 1248 O O . ARG A 1 162 ? -15.765 6.688 2.785 1.00 91.62 162 ARG A O 1
ATOM 1255 N N . PHE A 1 163 ? -17.108 5.173 1.800 1.00 92.44 163 PHE A N 1
ATOM 1256 C CA . PHE A 1 163 ? -16.080 4.155 1.584 1.00 92.44 163 PHE A CA 1
ATOM 1257 C C . PHE A 1 163 ? -15.058 4.531 0.507 1.00 92.44 163 PHE A C 1
ATOM 1259 O O . PHE A 1 163 ? -13.878 4.249 0.686 1.00 92.44 163 PHE A O 1
ATOM 1266 N N . GLY A 1 164 ? -15.452 5.265 -0.535 1.00 93.06 164 GLY A N 1
ATOM 1267 C CA . GLY A 1 164 ? -14.507 5.774 -1.535 1.00 93.06 164 GLY A CA 1
ATOM 1268 C C . GLY A 1 164 ? -13.469 6.747 -0.983 1.00 93.06 164 GLY A C 1
ATOM 1269 O O . GLY A 1 164 ? -12.269 6.510 -1.137 1.00 93.06 164 GLY A O 1
ATOM 1270 N N . PRO A 1 165 ? -13.872 7.780 -0.223 1.00 94.56 165 PRO A N 1
ATOM 1271 C CA . PRO A 1 165 ? -12.925 8.609 0.512 1.00 94.56 165 PRO A CA 1
ATOM 1272 C C . PRO A 1 165 ? -12.035 7.816 1.479 1.00 94.56 165 PRO A C 1
ATOM 1274 O O . PRO A 1 165 ? -10.846 8.115 1.576 1.00 94.56 165 PRO A O 1
ATOM 1277 N N . LEU A 1 166 ? -12.571 6.798 2.166 1.00 95.56 166 LEU A N 1
ATOM 1278 C CA . LEU A 1 166 ? -11.770 5.917 3.022 1.00 95.56 166 LEU A CA 1
ATOM 1279 C C . LEU A 1 166 ? -10.710 5.157 2.206 1.00 95.56 166 LEU A C 1
ATOM 1281 O O . LEU A 1 166 ? -9.536 5.194 2.570 1.00 95.56 166 LEU A O 1
ATOM 1285 N N . GLN A 1 167 ? -11.090 4.535 1.086 1.00 95.44 167 GLN A N 1
ATOM 1286 C CA . GLN A 1 167 ? -10.167 3.832 0.191 1.00 95.44 167 GLN A CA 1
ATOM 1287 C C . GLN A 1 167 ? -9.073 4.761 -0.326 1.00 95.44 1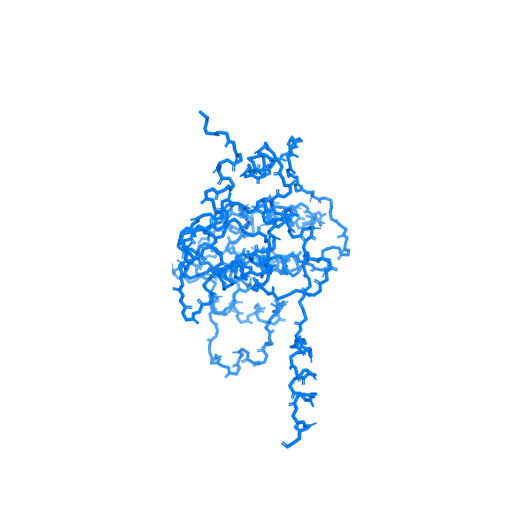67 GLN A C 1
ATOM 1289 O O . GLN A 1 167 ? -7.896 4.432 -0.218 1.00 95.44 167 GLN A O 1
ATOM 1294 N N . ALA A 1 168 ? -9.446 5.945 -0.818 1.00 95.00 168 ALA A N 1
ATOM 1295 C CA . ALA A 1 168 ? -8.508 6.934 -1.333 1.00 95.00 168 ALA A CA 1
ATOM 1296 C C . ALA A 1 168 ? -7.480 7.366 -0.275 1.00 95.00 168 ALA A C 1
ATOM 1298 O O . ALA A 1 168 ? -6.285 7.432 -0.565 1.00 95.00 168 ALA A O 1
ATOM 1299 N N . ILE A 1 169 ? -7.922 7.612 0.965 1.00 96.38 169 ILE A N 1
ATOM 1300 C CA . ILE A 1 169 ? -7.036 7.972 2.083 1.00 96.38 169 ILE A CA 1
ATOM 1301 C C . ILE A 1 169 ? -6.074 6.825 2.413 1.00 96.38 169 ILE A C 1
ATOM 1303 O O . ILE A 1 169 ? -4.878 7.064 2.605 1.00 96.38 169 ILE A O 1
ATOM 1307 N N . LEU A 1 170 ? -6.575 5.589 2.487 1.00 97.25 170 LEU A N 1
ATOM 1308 C CA . LEU A 1 170 ? -5.760 4.421 2.823 1.00 97.25 170 LEU A CA 1
ATOM 1309 C C . LEU A 1 170 ? -4.768 4.084 1.707 1.00 97.25 170 LEU A C 1
ATOM 1311 O O . LEU A 1 170 ? -3.604 3.833 2.002 1.00 97.25 170 LEU A O 1
ATOM 1315 N N . PHE A 1 171 ? -5.193 4.144 0.447 1.00 96.62 171 PHE A N 1
ATOM 1316 C CA . PHE A 1 171 ? -4.349 3.923 -0.726 1.00 96.62 171 PHE A CA 1
ATOM 1317 C C . PHE A 1 171 ? -3.217 4.948 -0.804 1.00 96.62 171 PHE A C 1
ATOM 1319 O O . PHE A 1 171 ? -2.045 4.582 -0.908 1.00 96.62 171 PHE A O 1
ATOM 1326 N N . HIS A 1 172 ? -3.556 6.235 -0.664 1.00 96.94 172 HIS A N 1
ATOM 1327 C CA . HIS A 1 172 ? -2.572 7.314 -0.634 1.00 96.94 172 HIS A CA 1
ATOM 1328 C C . HIS A 1 172 ? -1.559 7.113 0.495 1.00 96.94 172 HIS A C 1
ATOM 1330 O O . HIS A 1 172 ? -0.349 7.177 0.280 1.00 96.94 172 HIS A O 1
ATOM 1336 N N . THR A 1 173 ? -2.060 6.819 1.697 1.00 97.44 173 THR A N 1
ATOM 1337 C CA . THR A 1 173 ? -1.222 6.609 2.878 1.00 97.44 173 THR A CA 1
ATOM 1338 C C . THR A 1 173 ? -0.293 5.414 2.696 1.00 97.44 173 THR A C 1
ATOM 1340 O O . THR A 1 173 ? 0.897 5.527 2.981 1.00 97.44 173 THR A O 1
ATOM 1343 N N . ALA A 1 174 ? -0.810 4.293 2.195 1.00 96.50 174 ALA A N 1
ATOM 1344 C CA . ALA A 1 174 ? -0.040 3.074 2.011 1.00 96.50 174 ALA A CA 1
ATOM 1345 C C . ALA A 1 174 ? 1.129 3.256 1.043 1.00 96.50 174 ALA A C 1
ATOM 1347 O O . ALA A 1 174 ? 2.246 2.872 1.369 1.00 96.50 174 ALA A O 1
ATOM 1348 N N . LEU A 1 175 ? 0.885 3.850 -0.125 1.00 96.06 175 LEU A N 1
ATOM 1349 C CA . LEU A 1 175 ? 1.896 3.907 -1.178 1.00 96.06 175 LEU A CA 1
ATOM 1350 C C . LEU A 1 175 ? 2.876 5.080 -1.037 1.00 96.06 175 LEU A C 1
ATOM 1352 O O . LEU A 1 175 ? 4.037 4.937 -1.416 1.00 96.06 175 LEU A O 1
ATOM 1356 N N . TRP A 1 176 ? 2.459 6.213 -0.457 1.00 95.88 176 TRP A N 1
ATOM 1357 C CA . TRP A 1 176 ? 3.311 7.412 -0.372 1.00 95.88 176 TRP A CA 1
ATOM 1358 C C . TRP A 1 176 ? 3.773 7.793 1.032 1.00 95.88 176 TRP A C 1
ATOM 1360 O O . TRP A 1 176 ? 4.778 8.487 1.152 1.00 95.88 176 TRP A O 1
ATOM 1370 N N . ARG A 1 177 ? 3.062 7.395 2.094 1.00 95.06 177 ARG A N 1
ATOM 1371 C CA . ARG A 1 177 ? 3.315 7.936 3.447 1.00 95.06 177 ARG A CA 1
ATOM 1372 C C . ARG A 1 177 ? 3.817 6.908 4.449 1.00 95.06 177 ARG A C 1
ATOM 1374 O O . ARG A 1 177 ? 4.513 7.269 5.394 1.00 95.06 177 ARG A O 1
ATOM 1381 N N . LEU A 1 178 ? 3.498 5.634 4.244 1.00 93.31 178 LEU A N 1
ATOM 1382 C CA . LEU A 1 178 ? 4.112 4.543 4.988 1.00 93.31 178 LEU A CA 1
ATOM 1383 C C . LEU A 1 178 ? 5.497 4.217 4.442 1.00 93.31 178 LEU A C 1
ATOM 1385 O O . LEU A 1 178 ? 5.714 4.254 3.240 1.00 93.31 178 LEU A O 1
ATOM 1389 N N . ASP A 1 179 ? 6.413 3.811 5.317 1.00 90.88 179 ASP A N 1
ATOM 1390 C CA . ASP A 1 179 ? 7.658 3.180 4.886 1.00 90.88 179 ASP A CA 1
ATOM 1391 C C . ASP A 1 179 ? 7.378 1.728 4.470 1.00 90.88 179 ASP A C 1
ATOM 1393 O O . ASP A 1 179 ? 7.208 0.837 5.309 1.00 90.88 179 ASP A O 1
ATOM 1397 N N . LEU A 1 180 ? 7.327 1.478 3.159 1.00 86.12 180 LEU A N 1
ATOM 1398 C CA . LEU A 1 180 ? 7.082 0.140 2.621 1.00 86.12 180 LEU A CA 1
ATOM 1399 C C . LEU A 1 180 ? 8.286 -0.800 2.786 1.00 86.12 180 LEU A C 1
ATOM 1401 O O . LEU A 1 180 ? 8.148 -2.020 2.616 1.00 86.12 180 LEU A O 1
ATOM 1405 N N . SER A 1 181 ? 9.464 -0.285 3.164 1.00 87.38 181 SER A N 1
ATOM 1406 C CA . SER A 1 181 ? 10.638 -1.120 3.429 1.00 87.38 181 SER A CA 1
ATOM 1407 C C . SER A 1 181 ? 10.355 -2.147 4.527 1.00 87.38 181 SER A C 1
ATOM 1409 O O . SER A 1 181 ? 10.754 -3.311 4.399 1.00 87.38 181 SER A O 1
ATOM 1411 N N . TYR A 1 182 ? 9.564 -1.739 5.525 1.00 84.62 182 TYR A N 1
ATOM 1412 C CA . TYR A 1 182 ? 9.118 -2.538 6.658 1.00 84.62 182 TYR A CA 1
ATOM 1413 C C . TYR A 1 182 ? 8.379 -3.814 6.224 1.00 84.62 182 TYR A C 1
ATOM 1415 O O . TYR A 1 182 ? 8.720 -4.914 6.664 1.00 84.62 182 TYR A O 1
ATOM 1423 N N . PHE A 1 183 ? 7.436 -3.701 5.284 1.00 82.94 183 PHE A N 1
ATOM 1424 C CA . PHE A 1 183 ? 6.665 -4.844 4.777 1.00 82.94 183 PHE A CA 1
ATOM 1425 C C . PHE A 1 183 ? 7.484 -5.757 3.852 1.00 82.94 183 PHE A C 1
ATOM 1427 O O . PHE A 1 183 ? 7.207 -6.949 3.750 1.00 82.94 183 PHE A O 1
ATOM 1434 N N . GLY A 1 184 ? 8.553 -5.229 3.248 1.00 80.94 184 GLY A N 1
ATOM 1435 C CA . GLY A 1 184 ? 9.541 -6.007 2.493 1.00 80.94 184 GLY A CA 1
ATOM 1436 C C . GLY A 1 184 ? 10.724 -6.512 3.330 1.00 80.94 184 GLY A C 1
ATOM 1437 O O . GLY A 1 184 ? 11.754 -6.863 2.758 1.00 80.94 184 GLY A O 1
ATOM 1438 N N . ARG A 1 185 ? 10.629 -6.502 4.671 1.00 81.81 185 ARG A N 1
ATOM 1439 C CA . ARG A 1 185 ? 11.692 -6.941 5.603 1.00 81.81 185 ARG A CA 1
ATOM 1440 C C . ARG A 1 185 ? 13.050 -6.258 5.359 1.00 81.81 185 ARG A C 1
ATOM 1442 O O . ARG A 1 185 ? 14.097 -6.887 5.487 1.00 81.81 185 ARG A O 1
ATOM 1449 N N . GLY A 1 186 ? 13.033 -4.987 4.958 1.00 81.94 186 GLY A N 1
ATOM 1450 C CA . GLY A 1 186 ? 14.230 -4.190 4.664 1.00 81.94 186 GLY A CA 1
ATOM 1451 C C . GLY A 1 186 ? 14.965 -4.557 3.367 1.00 81.94 186 GLY A C 1
ATOM 1452 O O . GLY A 1 186 ? 15.968 -3.924 3.038 1.00 81.94 186 GLY A O 1
ATOM 1453 N N . LEU A 1 187 ? 14.482 -5.540 2.597 1.00 87.88 187 LEU A N 1
ATOM 1454 C CA . LEU A 1 187 ? 15.106 -5.965 1.343 1.00 87.88 187 LEU A CA 1
ATOM 1455 C C . LEU A 1 187 ? 15.165 -4.792 0.355 1.00 87.88 187 LEU A C 1
ATOM 1457 O O . LEU A 1 187 ? 14.129 -4.235 0.037 1.00 87.88 187 LEU A O 1
ATOM 1461 N N . LEU A 1 188 ? 16.335 -4.405 -0.154 1.00 92.25 188 LEU A N 1
ATOM 1462 C CA . LEU A 1 188 ? 16.461 -3.308 -1.136 1.00 92.25 188 LEU A CA 1
ATOM 1463 C C . LEU A 1 188 ? 15.935 -1.934 -0.645 1.00 92.25 188 LEU A C 1
ATOM 1465 O O . LEU A 1 188 ? 15.492 -1.114 -1.448 1.00 92.25 188 LEU A O 1
ATOM 1469 N N . GLY A 1 189 ? 15.973 -1.666 0.666 1.00 90.62 189 GLY A N 1
ATOM 1470 C CA . GLY A 1 189 ? 15.582 -0.365 1.223 1.00 90.62 189 GLY A CA 1
ATOM 1471 C C . GLY A 1 189 ? 14.135 0.012 0.888 1.00 90.62 189 GLY A C 1
ATOM 1472 O O . GLY A 1 189 ? 13.238 -0.819 1.017 1.00 90.62 189 GLY A O 1
ATOM 1473 N N . SER A 1 190 ? 13.905 1.252 0.451 1.00 91.38 190 SER A N 1
ATOM 1474 C CA . SER A 1 190 ? 12.580 1.755 0.058 1.00 91.38 190 SER A CA 1
ATOM 1475 C C . SER A 1 190 ? 12.188 1.428 -1.387 1.00 91.38 190 SER A C 1
ATOM 1477 O O . SER A 1 190 ? 11.100 1.796 -1.813 1.00 91.38 190 SER A O 1
ATOM 1479 N N . TRP A 1 191 ? 13.023 0.742 -2.175 1.00 94.44 191 TRP A N 1
ATOM 1480 C CA . TRP A 1 191 ? 12.695 0.439 -3.572 1.00 94.44 191 TRP A CA 1
ATOM 1481 C C . TRP A 1 191 ? 11.429 -0.444 -3.686 1.00 94.44 191 TRP A C 1
ATOM 1483 O O . TRP A 1 191 ? 11.287 -1.384 -2.900 1.00 94.44 191 TRP A O 1
ATOM 1493 N N . PRO A 1 192 ? 10.504 -0.210 -4.639 1.00 95.00 192 PRO A N 1
ATOM 1494 C CA . PRO A 1 192 ? 10.497 0.829 -5.678 1.00 95.00 192 PRO A CA 1
ATOM 1495 C C . PRO A 1 192 ? 9.681 2.085 -5.296 1.00 95.00 192 PRO A C 1
ATOM 1497 O O . PRO A 1 192 ? 9.191 2.793 -6.169 1.00 95.00 192 PRO A O 1
ATOM 1500 N N . GLN A 1 193 ? 9.478 2.365 -4.006 1.00 94.50 193 GLN A N 1
ATOM 1501 C CA . GLN A 1 193 ? 8.502 3.351 -3.527 1.00 94.50 193 GLN A CA 1
ATOM 1502 C C . GLN A 1 193 ? 8.726 4.775 -4.066 1.00 94.50 193 GLN A C 1
ATOM 1504 O O . GLN A 1 193 ? 7.759 5.474 -4.352 1.00 94.50 193 GLN A O 1
ATOM 1509 N N . GLY A 1 194 ? 9.980 5.201 -4.251 1.00 94.19 194 GLY A N 1
ATOM 1510 C CA . GLY A 1 194 ? 10.292 6.524 -4.811 1.00 94.19 194 GLY A CA 1
ATOM 1511 C C . GLY A 1 194 ? 9.807 6.725 -6.253 1.00 94.19 194 GLY A C 1
ATOM 1512 O O . GLY A 1 194 ? 9.576 7.855 -6.670 1.00 94.19 194 GLY A O 1
ATOM 1513 N N . ASP A 1 195 ? 9.594 5.634 -6.989 1.00 95.94 195 ASP A N 1
ATOM 1514 C CA . ASP A 1 195 ? 9.094 5.630 -8.364 1.00 95.94 195 ASP A CA 1
ATOM 1515 C C . ASP A 1 195 ? 7.675 5.031 -8.437 1.00 95.94 195 ASP A C 1
ATOM 1517 O O . ASP A 1 195 ? 7.238 4.587 -9.498 1.00 95.94 195 ASP A O 1
ATOM 1521 N N . ILE A 1 196 ? 6.925 4.998 -7.323 1.00 97.25 196 ILE A N 1
ATOM 1522 C CA . ILE A 1 196 ? 5.640 4.281 -7.257 1.00 97.25 196 ILE A CA 1
ATOM 1523 C C . ILE A 1 196 ? 4.629 4.779 -8.293 1.00 97.25 196 ILE A C 1
ATOM 1525 O O . ILE A 1 196 ? 3.867 3.988 -8.838 1.00 97.25 196 ILE A O 1
ATOM 1529 N N . GLY A 1 197 ? 4.645 6.066 -8.637 1.00 97.56 197 GLY A N 1
ATOM 1530 C CA . GLY A 1 197 ? 3.775 6.581 -9.685 1.00 97.56 197 GLY A CA 1
ATOM 1531 C C . GLY A 1 197 ? 4.138 6.092 -11.091 1.00 97.56 197 GLY A C 1
ATOM 1532 O O . GLY A 1 197 ? 3.243 5.803 -11.884 1.00 97.56 197 GLY A O 1
ATOM 1533 N N . ILE A 1 198 ? 5.433 5.909 -11.375 1.00 97.75 198 ILE A N 1
ATOM 1534 C CA . ILE A 1 198 ? 5.918 5.282 -12.615 1.00 97.75 198 ILE A CA 1
ATOM 1535 C C . ILE A 1 198 ? 5.505 3.810 -12.641 1.00 97.75 198 ILE A C 1
ATOM 1537 O O . ILE A 1 198 ? 5.047 3.318 -13.672 1.00 97.75 198 ILE A O 1
ATOM 1541 N N . VAL A 1 199 ? 5.613 3.122 -11.501 1.00 97.94 199 VAL A N 1
ATOM 1542 C CA . VAL A 1 199 ? 5.186 1.725 -11.353 1.00 97.94 199 VAL A CA 1
ATOM 1543 C C . VAL A 1 199 ? 3.693 1.574 -11.632 1.00 97.94 199 VAL A C 1
ATOM 1545 O O . VAL A 1 199 ? 3.314 0.714 -12.422 1.00 97.94 199 VAL A O 1
ATOM 1548 N N . LEU A 1 200 ? 2.845 2.413 -11.027 1.00 97.69 200 LEU A N 1
ATOM 1549 C CA . LEU A 1 200 ? 1.396 2.369 -11.236 1.00 97.69 200 LEU A CA 1
ATOM 1550 C C . LEU A 1 200 ? 1.031 2.629 -12.695 1.00 97.69 200 LEU A C 1
ATOM 1552 O O . LEU A 1 200 ? 0.252 1.869 -13.262 1.00 97.69 200 LEU A O 1
ATOM 1556 N N . TRP A 1 201 ? 1.627 3.648 -13.321 1.00 97.25 201 TRP A N 1
ATOM 1557 C CA . TRP A 1 201 ? 1.423 3.906 -14.746 1.00 97.25 201 TRP A CA 1
ATOM 1558 C C . TRP A 1 201 ? 1.873 2.712 -15.601 1.00 97.25 201 TRP A C 1
ATOM 1560 O O . TRP A 1 201 ? 1.127 2.253 -16.461 1.00 97.25 201 TRP A O 1
ATOM 1570 N N . SER A 1 202 ? 3.044 2.140 -15.317 1.00 97.69 202 SER A N 1
ATOM 1571 C CA . SER A 1 202 ? 3.577 1.002 -16.072 1.00 97.69 202 SER A CA 1
ATOM 1572 C C . SER A 1 202 ? 2.697 -0.240 -15.941 1.00 97.69 202 SER A C 1
ATOM 1574 O O . SER A 1 202 ? 2.492 -0.950 -16.921 1.00 97.69 202 SER A O 1
ATOM 1576 N N . LEU A 1 203 ? 2.114 -0.481 -14.762 1.00 97.12 203 LEU A N 1
ATOM 1577 C CA . LEU A 1 203 ? 1.149 -1.563 -14.557 1.00 97.12 203 LEU A CA 1
ATOM 1578 C C . LEU A 1 203 ? -0.090 -1.390 -15.443 1.00 97.12 203 LEU A C 1
ATOM 1580 O O . LEU A 1 203 ? -0.558 -2.381 -15.995 1.00 97.12 203 LEU A O 1
ATOM 1584 N N . THR A 1 204 ? -0.561 -0.158 -15.676 1.00 94.00 204 THR A N 1
ATOM 1585 C CA . THR A 1 204 ? -1.661 0.079 -16.633 1.00 94.00 204 THR A CA 1
ATOM 1586 C C . THR A 1 204 ? -1.301 -0.269 -18.074 1.00 94.00 204 THR A C 1
ATOM 1588 O O . THR A 1 204 ? -2.200 -0.448 -18.880 1.00 94.00 204 THR A O 1
ATOM 1591 N N . ALA A 1 205 ? -0.016 -0.373 -18.421 1.00 91.25 205 ALA A N 1
ATOM 1592 C CA . ALA A 1 205 ? 0.440 -0.803 -19.741 1.00 91.25 205 ALA A CA 1
ATOM 1593 C C . ALA A 1 205 ? 0.811 -2.298 -19.784 1.00 91.25 205 ALA A C 1
ATOM 1595 O O . ALA A 1 205 ? 0.723 -2.923 -20.837 1.00 91.25 205 ALA A O 1
ATOM 1596 N N . ALA A 1 206 ? 1.226 -2.874 -18.654 1.00 92.00 206 ALA A N 1
ATOM 1597 C CA . ALA A 1 206 ? 1.852 -4.194 -18.585 1.00 92.00 206 ALA A CA 1
ATOM 1598 C C . ALA A 1 206 ? 0.958 -5.305 -18.004 1.00 92.00 206 ALA A C 1
ATOM 1600 O O . ALA A 1 206 ? 1.234 -6.480 -18.238 1.00 92.00 206 ALA A O 1
ATOM 1601 N N . ALA A 1 207 ? -0.082 -4.960 -17.239 1.00 91.44 207 ALA A N 1
ATOM 1602 C CA . ALA A 1 207 ? -0.892 -5.912 -16.471 1.00 91.44 207 ALA A CA 1
ATOM 1603 C C . ALA A 1 207 ? -2.267 -6.216 -17.103 1.00 91.44 207 ALA A C 1
ATOM 1605 O O . ALA A 1 207 ? -3.207 -6.552 -16.391 1.00 91.44 207 ALA A O 1
ATOM 1606 N N . TRP A 1 208 ? -2.394 -6.106 -18.433 1.00 88.19 208 TRP A N 1
ATOM 1607 C CA . TRP A 1 208 ? -3.628 -6.454 -19.164 1.00 88.19 208 TRP A CA 1
ATOM 1608 C C . TRP A 1 208 ? -3.888 -7.965 -19.270 1.00 88.19 208 TRP A C 1
ATOM 1610 O O . TRP A 1 208 ? -4.987 -8.367 -19.636 1.00 88.19 208 TRP A O 1
ATOM 1620 N N . ASP A 1 209 ? -2.881 -8.793 -18.983 1.00 89.06 209 ASP A N 1
ATOM 1621 C CA . ASP A 1 209 ? -2.953 -10.258 -19.004 1.00 89.06 209 ASP A CA 1
ATOM 1622 C C . ASP A 1 209 ? -2.190 -10.832 -17.796 1.00 89.06 209 ASP A C 1
ATOM 1624 O O . ASP A 1 209 ? -1.453 -10.112 -17.114 1.00 89.06 209 ASP A O 1
ATOM 1628 N N . TRP A 1 210 ? -2.328 -12.130 -17.534 1.00 92.50 210 TRP A N 1
ATOM 1629 C CA . TRP A 1 210 ? -1.640 -12.825 -16.450 1.00 92.50 210 TRP A CA 1
ATOM 1630 C C . TRP A 1 210 ? -0.118 -12.753 -16.619 1.00 92.50 210 TRP A C 1
ATOM 1632 O O . TRP A 1 210 ? 0.461 -13.296 -17.561 1.00 92.50 210 TRP A O 1
ATOM 1642 N N . GLN A 1 211 ? 0.554 -12.110 -15.664 1.00 93.25 211 GLN A N 1
ATOM 1643 C CA . GLN A 1 211 ? 2.010 -11.975 -15.631 1.00 93.25 211 GLN A CA 1
ATOM 1644 C C . GLN A 1 211 ? 2.583 -12.530 -14.325 1.00 93.25 211 GLN A C 1
ATOM 1646 O O . GLN A 1 211 ? 1.928 -12.538 -13.282 1.00 93.25 211 GLN A O 1
ATOM 1651 N N . THR A 1 212 ? 3.846 -12.962 -14.362 1.00 92.62 212 THR A N 1
ATOM 1652 C CA . THR A 1 212 ? 4.567 -13.316 -13.134 1.00 92.62 212 THR A CA 1
ATOM 1653 C C . THR A 1 212 ? 4.998 -12.049 -12.385 1.00 92.62 212 THR A C 1
ATOM 1655 O O . THR A 1 212 ? 5.309 -11.039 -13.027 1.00 92.62 212 THR A O 1
ATOM 1658 N N . PRO A 1 213 ? 5.103 -12.089 -11.040 1.00 92.44 213 PRO A N 1
ATOM 1659 C CA . PRO A 1 213 ? 5.672 -10.985 -10.262 1.00 92.44 213 PRO A CA 1
ATOM 1660 C C . PRO A 1 213 ? 7.046 -10.551 -10.773 1.00 92.44 213 PRO A C 1
ATOM 1662 O O . PRO A 1 213 ? 7.368 -9.365 -10.811 1.00 92.44 213 PRO A O 1
ATOM 1665 N N . GLU A 1 214 ? 7.824 -11.528 -11.236 1.00 93.44 214 GLU A N 1
ATOM 1666 C CA . GLU A 1 214 ? 9.144 -11.317 -11.799 1.00 93.44 214 GLU A CA 1
ATOM 1667 C C . GLU A 1 214 ? 9.131 -10.462 -13.055 1.00 93.44 214 GLU A C 1
ATOM 1669 O O . GLU A 1 214 ? 9.805 -9.430 -13.127 1.00 93.44 214 GLU A O 1
ATOM 1674 N N . ARG A 1 215 ? 8.294 -10.838 -14.018 1.00 94.81 215 ARG A N 1
ATOM 1675 C CA . ARG A 1 215 ? 8.148 -10.088 -15.258 1.00 94.81 215 ARG A CA 1
ATOM 1676 C C . ARG A 1 215 ? 7.570 -8.695 -15.010 1.00 94.81 215 ARG A C 1
ATOM 1678 O O . ARG A 1 215 ? 8.078 -7.735 -15.583 1.00 94.81 215 ARG A O 1
ATOM 1685 N N . LEU A 1 216 ? 6.578 -8.562 -14.124 1.00 96.62 216 LEU A N 1
ATOM 1686 C CA . LEU A 1 216 ? 6.016 -7.255 -13.766 1.00 96.62 216 LEU A CA 1
ATOM 1687 C C . LEU A 1 216 ? 7.046 -6.339 -13.103 1.00 96.62 216 LEU A C 1
ATOM 1689 O O . LEU A 1 216 ? 7.083 -5.155 -13.432 1.00 96.62 216 LEU A O 1
ATOM 1693 N N . SER A 1 217 ? 7.911 -6.865 -12.230 1.00 95.75 217 SER A N 1
ATOM 1694 C CA . SER A 1 217 ? 8.951 -6.055 -11.588 1.00 95.75 217 SER A CA 1
ATOM 1695 C C . SER A 1 217 ? 9.902 -5.422 -12.613 1.00 95.75 217 SER A C 1
ATOM 1697 O O . SER A 1 217 ? 10.224 -4.242 -12.501 1.00 95.75 217 SER A O 1
ATOM 1699 N N . ARG A 1 218 ? 10.266 -6.164 -13.667 1.00 95.44 218 ARG A N 1
ATOM 1700 C CA . ARG A 1 218 ? 11.150 -5.704 -14.753 1.00 95.44 218 ARG A CA 1
ATOM 1701 C C . ARG A 1 218 ? 10.462 -4.757 -15.726 1.00 95.44 218 ARG A C 1
ATOM 1703 O O . ARG A 1 218 ? 11.077 -3.806 -16.193 1.00 95.44 218 ARG A O 1
ATOM 1710 N N . LEU A 1 219 ? 9.182 -5.003 -16.009 1.00 96.00 219 LEU A N 1
ATOM 1711 C CA . LEU A 1 219 ? 8.372 -4.136 -16.865 1.00 96.00 219 LEU A CA 1
ATOM 1712 C C . LEU A 1 219 ? 8.082 -2.783 -16.207 1.00 96.00 219 LEU A C 1
ATOM 1714 O O . LEU A 1 219 ? 8.037 -1.769 -16.901 1.00 96.00 219 LEU A O 1
ATOM 1718 N N . CYS A 1 220 ? 7.859 -2.772 -14.889 1.00 97.38 220 CYS A N 1
ATOM 1719 C CA . CYS A 1 220 ? 7.223 -1.638 -14.218 1.00 97.38 220 CYS A CA 1
ATOM 1720 C C . CYS A 1 220 ? 8.142 -0.833 -13.302 1.00 97.38 220 CYS A C 1
ATOM 1722 O O . CYS A 1 220 ? 7.865 0.342 -13.074 1.00 97.38 220 CYS A O 1
ATOM 1724 N N . ALA A 1 221 ? 9.200 -1.427 -12.747 1.00 95.81 221 ALA A N 1
ATOM 1725 C CA . ALA A 1 221 ? 10.067 -0.729 -11.805 1.00 95.81 221 ALA A CA 1
ATOM 1726 C C . ALA A 1 221 ? 11.324 -0.177 -12.481 1.00 95.81 221 ALA A C 1
ATOM 1728 O O . ALA A 1 221 ? 11.959 -0.831 -13.309 1.00 95.81 221 ALA A O 1
ATOM 1729 N N . VAL A 1 222 ? 11.712 1.029 -12.071 1.00 95.12 222 VAL A N 1
ATOM 1730 C CA . VAL A 1 222 ? 13.001 1.617 -12.435 1.00 95.12 222 VAL A CA 1
ATOM 1731 C C . VAL A 1 222 ? 14.095 0.905 -11.623 1.00 95.12 222 VAL A C 1
ATOM 1733 O O . VAL A 1 222 ? 13.988 0.841 -10.392 1.00 95.12 222 VAL A O 1
ATOM 1736 N N . PRO A 1 223 ? 15.128 0.320 -12.257 1.00 94.31 223 PRO A N 1
ATOM 1737 C CA . PRO A 1 223 ? 16.161 -0.407 -11.533 1.00 94.31 223 PRO A CA 1
ATOM 1738 C C . PRO A 1 223 ? 17.069 0.533 -10.738 1.00 94.31 223 PRO A C 1
ATOM 1740 O O . PRO A 1 223 ? 17.259 1.702 -11.068 1.00 94.31 223 PRO A O 1
ATOM 1743 N N . THR A 1 224 ? 17.716 -0.028 -9.722 1.00 94.06 224 THR A N 1
ATOM 1744 C CA . THR A 1 224 ? 18.881 0.577 -9.064 1.00 94.06 224 THR A CA 1
ATOM 1745 C C . THR A 1 224 ? 20.049 -0.396 -9.136 1.00 94.06 224 THR A C 1
ATOM 1747 O O . THR A 1 224 ? 19.841 -1.593 -9.342 1.00 94.06 224 THR A O 1
ATOM 1750 N N . ALA A 1 225 ? 21.272 0.086 -8.896 1.00 92.94 225 ALA A N 1
ATOM 1751 C CA . ALA A 1 225 ? 22.455 -0.772 -8.850 1.00 92.94 225 ALA A CA 1
ATOM 1752 C C . ALA A 1 225 ? 22.289 -1.957 -7.875 1.00 92.94 225 ALA A C 1
ATOM 1754 O O . ALA A 1 225 ? 22.725 -3.062 -8.170 1.00 92.94 225 ALA A O 1
ATOM 1755 N N . GLU A 1 226 ? 21.614 -1.768 -6.734 1.00 92.62 226 GLU A N 1
ATOM 1756 C CA . GLU A 1 226 ? 21.381 -2.849 -5.765 1.00 92.62 226 GLU A CA 1
ATOM 1757 C C . GLU A 1 226 ? 20.398 -3.916 -6.258 1.00 92.62 226 GLU A C 1
ATOM 1759 O O . GLU A 1 226 ? 20.546 -5.090 -5.903 1.00 92.62 226 GLU A O 1
ATOM 1764 N N . VAL A 1 227 ? 19.407 -3.512 -7.058 1.00 92.88 227 VAL A N 1
ATOM 1765 C CA . VAL A 1 227 ? 18.372 -4.395 -7.618 1.00 92.88 227 VAL A CA 1
ATOM 1766 C C . VAL A 1 227 ? 18.967 -5.297 -8.693 1.00 92.88 227 VAL A C 1
ATOM 1768 O O . VAL A 1 227 ? 18.732 -6.501 -8.661 1.00 92.88 227 VAL A O 1
ATOM 1771 N N . VAL A 1 228 ? 19.769 -4.727 -9.600 1.00 92.94 228 VAL A N 1
ATOM 1772 C CA . VAL A 1 228 ? 20.340 -5.454 -10.750 1.00 92.94 228 VAL A CA 1
ATOM 1773 C C . VAL A 1 228 ? 21.577 -6.281 -10.400 1.00 92.94 228 VAL A C 1
ATOM 1775 O O . VAL A 1 228 ? 22.068 -7.034 -11.235 1.00 92.94 228 VAL A O 1
ATOM 1778 N N . LYS A 1 229 ? 22.089 -6.168 -9.167 1.00 90.44 229 LYS A N 1
ATOM 1779 C CA . LYS A 1 229 ? 23.189 -7.008 -8.679 1.00 90.44 229 LYS A CA 1
ATOM 1780 C C . LYS A 1 229 ? 22.816 -8.495 -8.799 1.00 90.44 229 LYS A C 1
ATOM 1782 O O . LYS A 1 229 ? 21.856 -8.904 -8.124 1.00 90.44 229 LYS A O 1
ATOM 1787 N N . PRO A 1 230 ? 23.601 -9.294 -9.550 1.00 79.19 230 PRO A N 1
ATOM 1788 C CA . PRO A 1 230 ? 23.361 -10.721 -9.718 1.00 79.19 230 PRO A CA 1
ATOM 1789 C C . PRO A 1 230 ? 23.305 -11.454 -8.379 1.00 79.19 230 PRO A C 1
ATOM 1791 O O . PRO A 1 230 ? 23.993 -11.103 -7.415 1.00 79.19 230 PRO A O 1
ATOM 1794 N N . GLY A 1 231 ? 22.484 -12.495 -8.307 1.00 77.06 231 GLY A N 1
ATOM 1795 C CA . GLY A 1 231 ? 22.345 -13.296 -7.101 1.00 77.06 231 GLY A CA 1
ATOM 1796 C C . GLY A 1 231 ? 21.439 -14.501 -7.298 1.00 77.06 231 GLY A C 1
ATOM 1797 O O . GLY A 1 231 ? 20.681 -14.586 -8.255 1.00 77.06 231 GLY A O 1
ATOM 1798 N N . ILE A 1 232 ? 21.500 -15.431 -6.345 1.00 67.31 232 ILE A N 1
ATOM 1799 C CA . ILE A 1 232 ? 20.780 -16.717 -6.405 1.00 67.31 232 ILE A CA 1
ATOM 1800 C C . ILE A 1 232 ? 19.252 -16.531 -6.355 1.00 67.31 232 ILE A C 1
ATOM 1802 O O . ILE A 1 232 ? 18.499 -17.383 -6.815 1.00 67.31 232 ILE A O 1
ATOM 1806 N N . ARG A 1 233 ? 18.776 -15.429 -5.764 1.00 78.06 233 ARG A N 1
ATOM 1807 C CA . ARG A 1 233 ? 17.350 -15.097 -5.665 1.00 78.06 233 ARG A CA 1
ATOM 1808 C C . ARG A 1 233 ? 17.082 -13.775 -6.354 1.00 78.06 233 ARG A C 1
ATOM 1810 O O . ARG A 1 233 ? 17.827 -12.817 -6.140 1.00 78.06 233 ARG A O 1
ATOM 1817 N N . ASP A 1 234 ? 15.961 -13.699 -7.059 1.00 86.12 234 ASP A N 1
ATOM 1818 C CA . ASP A 1 234 ? 15.473 -12.436 -7.593 1.00 86.12 234 ASP A CA 1
ATOM 1819 C C . ASP A 1 234 ? 14.892 -11.563 -6.468 1.00 86.12 234 ASP A C 1
ATOM 1821 O O . ASP A 1 234 ? 13.717 -11.630 -6.098 1.00 86.12 234 ASP A O 1
ATOM 1825 N N . ARG A 1 235 ? 15.775 -10.757 -5.874 1.00 89.88 235 ARG A N 1
ATOM 1826 C CA . ARG A 1 235 ? 15.449 -9.841 -4.776 1.00 89.88 235 ARG A CA 1
ATOM 1827 C C . ARG A 1 235 ? 14.492 -8.737 -5.223 1.00 89.88 235 ARG A C 1
ATOM 1829 O O . ARG A 1 235 ? 13.668 -8.313 -4.415 1.00 89.88 235 ARG A O 1
ATOM 1836 N N . GLY A 1 236 ? 14.603 -8.291 -6.477 1.00 91.75 236 GLY A N 1
ATOM 1837 C CA . GLY A 1 236 ? 13.734 -7.263 -7.046 1.00 91.75 236 GLY A CA 1
ATOM 1838 C C . GLY A 1 236 ? 12.295 -7.756 -7.093 1.00 91.75 236 GLY A C 1
ATOM 1839 O O . GLY A 1 236 ? 11.407 -7.129 -6.525 1.00 91.75 236 GLY A O 1
ATOM 1840 N N . SER A 1 237 ? 12.085 -8.947 -7.640 1.00 92.38 237 SER A N 1
ATOM 1841 C CA . SER A 1 237 ? 10.767 -9.584 -7.714 1.00 92.38 237 SER A CA 1
ATOM 1842 C C . SER A 1 237 ? 10.101 -9.751 -6.347 1.00 92.38 237 SER A C 1
ATOM 1844 O O . SER A 1 237 ? 8.939 -9.387 -6.176 1.00 92.38 237 SER A O 1
ATOM 1846 N N . LEU A 1 238 ? 10.851 -10.212 -5.341 1.00 91.62 238 LEU A N 1
ATOM 1847 C CA . LEU A 1 238 ? 10.340 -10.386 -3.975 1.00 91.62 238 LEU A CA 1
ATOM 1848 C C . LEU A 1 238 ? 9.952 -9.057 -3.310 1.00 91.62 238 LEU A C 1
ATOM 1850 O O . LEU A 1 238 ? 8.899 -8.960 -2.679 1.00 91.62 238 LEU A O 1
ATOM 1854 N N . ALA A 1 239 ? 10.797 -8.029 -3.437 1.00 93.31 239 ALA A N 1
ATOM 1855 C CA . ALA A 1 239 ? 10.500 -6.708 -2.888 1.00 93.31 239 ALA A CA 1
ATOM 1856 C C . ALA A 1 239 ? 9.312 -6.051 -3.610 1.00 93.31 239 ALA A C 1
ATOM 1858 O O . ALA A 1 239 ? 8.463 -5.441 -2.960 1.00 93.31 239 ALA A O 1
ATOM 1859 N N . PHE A 1 240 ? 9.227 -6.211 -4.932 1.00 95.12 240 PHE A N 1
ATOM 1860 C CA . PHE A 1 240 ? 8.137 -5.692 -5.752 1.00 95.12 240 PHE A CA 1
ATOM 1861 C C . PHE A 1 240 ? 6.800 -6.361 -5.408 1.00 95.12 240 PHE A C 1
ATOM 1863 O O . PHE A 1 240 ? 5.799 -5.671 -5.217 1.00 95.12 240 PHE A O 1
ATOM 1870 N N . GLU A 1 241 ? 6.782 -7.687 -5.242 1.00 93.56 241 GLU A N 1
ATOM 1871 C CA . GLU A 1 241 ? 5.581 -8.414 -4.822 1.00 93.56 241 GLU A CA 1
ATOM 1872 C C . GLU A 1 241 ? 5.087 -7.921 -3.457 1.00 93.56 241 GLU A C 1
ATOM 1874 O O . GLU A 1 241 ? 3.929 -7.532 -3.326 1.00 93.56 241 GLU A O 1
ATOM 1879 N N . ALA A 1 242 ? 5.975 -7.854 -2.460 1.00 91.88 242 ALA A N 1
ATOM 1880 C CA . ALA A 1 242 ? 5.606 -7.475 -1.098 1.00 91.88 242 ALA A CA 1
ATOM 1881 C C . ALA A 1 242 ? 5.125 -6.017 -0.963 1.00 91.88 242 ALA A C 1
ATOM 1883 O O . ALA A 1 242 ? 4.296 -5.726 -0.101 1.00 91.88 242 ALA A O 1
ATOM 1884 N N . ARG A 1 243 ? 5.660 -5.095 -1.775 1.00 93.62 243 ARG A N 1
ATOM 1885 C CA . ARG A 1 243 ? 5.447 -3.642 -1.617 1.00 93.62 243 ARG A CA 1
ATOM 1886 C C . ARG A 1 243 ? 4.485 -3.031 -2.622 1.00 93.62 243 ARG A C 1
ATOM 1888 O O . ARG A 1 243 ? 3.962 -1.955 -2.362 1.00 93.62 243 ARG A O 1
ATOM 1895 N N . VAL A 1 244 ? 4.275 -3.686 -3.758 1.00 95.38 244 VAL A N 1
ATOM 1896 C CA . VAL A 1 244 ? 3.438 -3.167 -4.843 1.00 95.38 244 VAL A CA 1
ATOM 1897 C C . VAL A 1 244 ? 2.295 -4.130 -5.113 1.00 95.38 244 VAL A C 1
ATOM 1899 O O . VAL A 1 244 ? 1.146 -3.797 -4.839 1.00 95.38 244 VAL A O 1
ATOM 1902 N N . LEU A 1 245 ? 2.593 -5.337 -5.601 1.00 95.25 245 LEU A N 1
ATOM 1903 C CA . LEU A 1 245 ? 1.548 -6.244 -6.086 1.00 95.25 245 LEU A CA 1
ATOM 1904 C C . LEU A 1 245 ? 0.604 -6.685 -4.970 1.00 95.25 245 LEU A C 1
ATOM 1906 O O . LEU A 1 245 ? -0.609 -6.644 -5.146 1.00 95.25 245 LEU A O 1
ATOM 1910 N N . GLN A 1 246 ? 1.147 -7.059 -3.811 1.00 93.06 246 GLN A N 1
ATOM 1911 C CA . GLN A 1 246 ? 0.350 -7.521 -2.683 1.00 93.06 246 GLN A CA 1
ATOM 1912 C C . GLN A 1 246 ? -0.562 -6.405 -2.128 1.00 93.06 246 GLN A C 1
ATOM 1914 O O . GLN A 1 246 ? -1.760 -6.660 -1.995 1.00 93.06 246 GLN A O 1
ATOM 1919 N N . PRO A 1 247 ? -0.086 -5.164 -1.873 1.00 94.50 247 PRO A N 1
ATOM 1920 C CA . PRO A 1 247 ? -0.979 -4.051 -1.553 1.00 94.50 247 PRO A CA 1
ATOM 1921 C C . PRO A 1 247 ? -2.041 -3.786 -2.620 1.00 94.50 247 PRO A C 1
ATOM 1923 O O . PRO A 1 247 ? -3.206 -3.636 -2.268 1.00 94.50 247 PRO A O 1
ATOM 1926 N N . LEU A 1 248 ? -1.684 -3.757 -3.908 1.00 95.56 248 LEU A N 1
ATOM 1927 C CA . LEU A 1 248 ? -2.648 -3.497 -4.985 1.00 95.56 248 LEU A CA 1
ATOM 1928 C C . LEU A 1 248 ? -3.727 -4.579 -5.080 1.00 95.56 248 LEU A C 1
ATOM 1930 O O . LEU A 1 248 ? -4.902 -4.250 -5.225 1.00 95.56 248 LEU A O 1
ATOM 1934 N N . PHE A 1 249 ? -3.349 -5.844 -4.908 1.00 93.94 249 PHE A N 1
ATOM 1935 C CA . PHE A 1 249 ? -4.287 -6.956 -4.778 1.00 93.94 249 PHE A CA 1
ATOM 1936 C C . PHE A 1 249 ? -5.222 -6.764 -3.574 1.00 93.94 249 PHE A C 1
ATOM 1938 O O . PHE A 1 249 ? -6.435 -6.892 -3.699 1.00 93.94 249 PHE A O 1
ATOM 1945 N N . TRP A 1 250 ? -4.694 -6.374 -2.411 1.00 94.75 250 TRP A N 1
ATOM 1946 C CA . TRP A 1 250 ? -5.524 -6.093 -1.234 1.00 94.75 250 TRP A CA 1
ATOM 1947 C C . TRP A 1 250 ? -6.447 -4.882 -1.401 1.00 94.75 250 TRP A C 1
ATOM 1949 O O . TRP A 1 250 ? -7.511 -4.840 -0.784 1.00 94.75 250 TRP A O 1
ATOM 1959 N N . PHE A 1 251 ? -6.056 -3.898 -2.209 1.00 94.75 251 PHE A N 1
ATOM 1960 C CA . PHE A 1 251 ? -6.907 -2.764 -2.558 1.00 94.75 251 PHE A CA 1
ATOM 1961 C C . PHE A 1 251 ? -7.973 -3.101 -3.606 1.00 94.75 251 PHE A C 1
ATOM 1963 O O . PHE A 1 251 ? -8.846 -2.262 -3.814 1.00 94.75 251 PHE A O 1
ATOM 1970 N N . GLY A 1 252 ? -7.934 -4.289 -4.219 1.00 93.25 252 GLY A N 1
ATOM 1971 C CA . GLY A 1 252 ? -8.862 -4.682 -5.283 1.00 93.25 252 GLY A CA 1
ATOM 1972 C C . GLY A 1 252 ? -8.484 -4.157 -6.666 1.00 93.25 252 GLY A C 1
ATOM 1973 O O . GLY A 1 252 ? -9.325 -4.112 -7.552 1.00 93.25 252 GLY A O 1
ATOM 1974 N N . LEU A 1 253 ? -7.236 -3.717 -6.851 1.00 93.12 253 LEU A N 1
ATOM 1975 C CA . LEU A 1 253 ? -6.753 -3.113 -8.100 1.00 93.12 253 LEU A CA 1
ATOM 1976 C C . LEU A 1 253 ? -6.024 -4.107 -9.009 1.00 93.12 253 LEU A C 1
ATOM 1978 O O . LEU A 1 253 ? -5.691 -3.769 -10.141 1.00 93.12 253 LEU A O 1
ATOM 1982 N N . LEU A 1 254 ? -5.735 -5.303 -8.501 1.00 93.00 254 LEU A N 1
ATOM 1983 C CA . LEU A 1 254 ? -5.154 -6.411 -9.248 1.00 93.00 254 LEU A CA 1
ATOM 1984 C C . LEU A 1 254 ? -5.833 -7.708 -8.829 1.00 93.00 254 LEU A C 1
ATOM 1986 O O . LEU A 1 254 ? -6.237 -7.858 -7.677 1.00 93.00 254 LEU A O 1
ATOM 1990 N N . GLU A 1 255 ? -5.865 -8.666 -9.746 1.00 90.81 255 GLU A N 1
ATOM 1991 C CA . GLU A 1 255 ? -6.252 -10.043 -9.467 1.00 90.81 255 GLU A CA 1
ATOM 1992 C C . GLU A 1 255 ? -5.017 -10.935 -9.323 1.00 90.81 255 GLU A C 1
ATOM 1994 O O . GLU A 1 255 ? -3.934 -10.646 -9.839 1.00 90.81 255 GLU A O 1
ATOM 1999 N N . ARG A 1 256 ? -5.180 -12.054 -8.614 1.00 87.56 256 ARG A N 1
ATOM 2000 C CA . ARG A 1 256 ? -4.134 -13.064 -8.455 1.00 87.56 256 ARG A CA 1
ATOM 2001 C C . ARG A 1 256 ? -4.714 -14.440 -8.731 1.00 87.56 256 ARG A C 1
ATOM 2003 O O . ARG A 1 256 ? -5.640 -14.864 -8.047 1.00 87.56 256 ARG A O 1
ATOM 2010 N N . SER A 1 257 ? -4.112 -15.157 -9.674 1.00 83.88 257 SER A N 1
ATOM 2011 C CA . SER A 1 257 ? -4.420 -16.563 -9.915 1.00 83.88 257 SER A CA 1
ATOM 2012 C C . SER A 1 257 ? -3.451 -17.469 -9.153 1.00 83.88 257 SER A C 1
ATOM 2014 O O . SER A 1 257 ? -2.244 -17.218 -9.105 1.00 83.88 257 SER A O 1
ATOM 2016 N N . ALA A 1 258 ? -3.991 -18.527 -8.543 1.00 67.44 258 ALA A N 1
ATOM 2017 C CA . ALA A 1 258 ? -3.214 -19.612 -7.944 1.00 67.44 258 ALA A CA 1
ATOM 2018 C C . ALA A 1 258 ? -2.809 -20.681 -8.974 1.00 67.44 258 ALA A C 1
ATOM 2020 O O . ALA A 1 258 ? -2.056 -21.601 -8.641 1.00 67.44 258 ALA A O 1
ATOM 2021 N N . GLU A 1 259 ? -3.288 -20.577 -10.220 1.00 58.41 259 GLU A N 1
ATOM 2022 C CA . GLU A 1 259 ? -2.829 -21.440 -11.298 1.00 58.41 259 GLU A CA 1
ATOM 2023 C C . GLU A 1 259 ? -1.345 -21.162 -11.538 1.00 58.41 259 GLU A C 1
ATOM 2025 O O . GLU A 1 259 ? -0.953 -20.136 -12.095 1.00 58.41 259 GLU A O 1
ATOM 2030 N N . LYS A 1 260 ? -0.484 -22.093 -11.111 1.00 47.56 260 LYS A N 1
ATOM 2031 C CA . LYS A 1 260 ? 0.884 -22.162 -11.628 1.00 47.56 260 LYS A CA 1
ATOM 2032 C C . LYS A 1 260 ? 0.754 -22.174 -13.144 1.00 47.56 260 LYS A C 1
ATOM 2034 O O . LYS A 1 260 ? 0.085 -23.074 -13.646 1.00 47.56 260 LYS A O 1
ATOM 2039 N N . SER A 1 261 ? 1.357 -21.211 -13.848 1.00 40.75 261 SER A N 1
ATOM 2040 C CA . SER A 1 261 ? 1.358 -21.153 -15.312 1.00 40.75 261 SER A CA 1
ATOM 2041 C C . SER A 1 261 ? 1.551 -22.554 -15.894 1.00 40.75 261 SER A C 1
ATOM 2043 O O . SER A 1 261 ? 2.669 -23.074 -15.940 1.00 40.75 261 SER A O 1
ATOM 2045 N N . GLN A 1 262 ? 0.453 -23.170 -16.348 1.00 36.25 262 GLN A N 1
ATOM 2046 C CA . GLN A 1 262 ? 0.443 -24.512 -16.941 1.00 36.25 262 GLN A CA 1
ATOM 2047 C C . GLN A 1 262 ? 1.346 -24.579 -18.185 1.00 36.25 262 GLN A C 1
ATOM 2049 O O . GLN A 1 262 ? 1.671 -25.655 -18.684 1.00 36.25 262 GLN A O 1
ATOM 2054 N N . THR A 1 263 ? 1.792 -23.424 -18.677 1.00 39.25 263 THR A N 1
ATOM 2055 C CA . THR A 1 263 ? 2.741 -23.245 -19.768 1.00 39.25 263 THR A CA 1
ATOM 2056 C C . THR A 1 263 ? 4.079 -23.951 -19.517 1.00 39.25 263 THR A C 1
ATOM 2058 O O . THR A 1 263 ? 4.592 -24.577 -20.439 1.00 39.25 263 THR A O 1
ATOM 2061 N N . HIS A 1 264 ? 4.621 -23.960 -18.289 1.00 33.97 264 HIS A N 1
ATOM 2062 C CA . HIS A 1 264 ? 5.878 -24.683 -18.017 1.00 33.97 264 HIS A CA 1
ATOM 2063 C C . HIS A 1 264 ? 5.690 -26.210 -17.949 1.00 33.97 264 HIS A C 1
ATOM 2065 O O . HIS A 1 264 ? 6.558 -26.952 -18.409 1.00 33.97 264 HIS A O 1
ATOM 2071 N N . GLU A 1 265 ? 4.542 -26.701 -17.471 1.00 33.03 265 GLU A N 1
ATOM 2072 C CA . GLU A 1 265 ? 4.240 -28.142 -17.462 1.00 33.03 265 GLU A CA 1
ATOM 2073 C C . GLU A 1 265 ? 3.891 -28.690 -18.853 1.00 33.03 265 GLU A C 1
ATOM 2075 O O . GLU A 1 265 ? 4.225 -29.829 -19.179 1.00 33.03 265 GLU A O 1
ATOM 2080 N N . ARG A 1 266 ? 3.246 -27.891 -19.712 1.00 32.41 266 ARG A N 1
ATOM 2081 C CA . ARG A 1 266 ? 2.935 -28.303 -21.090 1.00 32.41 266 ARG A CA 1
ATOM 2082 C C . ARG A 1 266 ? 4.173 -28.365 -21.985 1.00 32.41 266 ARG A C 1
ATOM 2084 O O . ARG A 1 266 ? 4.217 -29.218 -22.869 1.00 32.41 266 ARG A O 1
ATOM 2091 N N . ILE A 1 267 ? 5.172 -27.511 -21.751 1.00 41.47 267 ILE A N 1
ATOM 2092 C CA . ILE A 1 267 ? 6.436 -27.539 -22.500 1.00 41.47 267 ILE A CA 1
ATOM 2093 C C . ILE A 1 267 ? 7.316 -28.711 -22.032 1.00 41.47 267 ILE A C 1
ATOM 2095 O O . ILE A 1 267 ? 7.851 -29.431 -22.874 1.00 41.47 267 ILE A O 1
ATOM 2099 N N . SER A 1 268 ? 7.388 -29.004 -20.724 1.00 40.75 268 SER A N 1
ATOM 2100 C CA . SER A 1 268 ? 8.171 -30.153 -20.230 1.00 40.75 268 SER A CA 1
ATOM 2101 C C . SER A 1 268 ? 7.595 -31.511 -20.660 1.00 40.75 268 SER A C 1
ATOM 2103 O O . SER A 1 268 ? 8.353 -32.434 -20.963 1.00 40.75 268 SER A O 1
ATOM 2105 N N . ARG A 1 269 ? 6.263 -31.625 -20.780 1.00 36.22 269 ARG A N 1
ATOM 2106 C CA . ARG A 1 269 ? 5.589 -32.840 -21.278 1.00 36.22 269 ARG A CA 1
ATOM 2107 C C . ARG A 1 269 ? 5.647 -33.013 -22.800 1.00 36.22 269 ARG A C 1
ATOM 2109 O O . ARG A 1 269 ? 5.451 -34.125 -23.274 1.00 36.22 269 ARG A O 1
ATOM 2116 N N . ARG A 1 270 ? 5.910 -31.954 -23.579 1.00 37.53 270 ARG A N 1
ATOM 2117 C CA . ARG A 1 270 ? 6.082 -32.054 -25.044 1.00 37.53 270 ARG A CA 1
ATOM 2118 C C . ARG A 1 270 ? 7.526 -32.313 -25.482 1.00 37.53 270 ARG A C 1
ATOM 2120 O O . ARG A 1 270 ? 7.719 -32.810 -26.583 1.00 37.53 270 ARG A O 1
ATOM 2127 N N . CYS A 1 271 ? 8.517 -32.035 -24.635 1.00 40.69 271 CYS A N 1
ATOM 2128 C CA . CYS A 1 271 ? 9.934 -32.259 -24.951 1.00 40.69 271 CYS A CA 1
ATOM 2129 C C . CYS A 1 271 ? 10.505 -33.593 -24.429 1.00 40.69 271 CYS A C 1
ATOM 2131 O O . CYS A 1 271 ? 11.707 -33.807 -24.527 1.00 40.69 271 CYS A O 1
ATOM 2133 N N . SER A 1 272 ? 9.680 -34.493 -23.882 1.00 39.66 272 SER A N 1
ATOM 2134 C CA . SER A 1 272 ? 10.129 -35.756 -23.263 1.00 39.66 272 SER A CA 1
ATOM 2135 C C . SER A 1 272 ? 9.707 -37.032 -24.007 1.00 39.66 272 SER A C 1
ATOM 2137 O O . SER A 1 272 ? 9.668 -38.100 -23.408 1.00 39.66 272 SER A O 1
ATOM 2139 N N . THR A 1 273 ? 9.471 -36.956 -25.321 1.00 44.03 273 THR A N 1
ATOM 2140 C CA . THR A 1 273 ? 9.470 -38.136 -26.208 1.00 44.03 273 THR A CA 1
ATOM 2141 C C . THR A 1 273 ? 9.904 -37.761 -27.626 1.00 44.03 273 THR A C 1
ATOM 2143 O O . THR A 1 273 ? 9.073 -37.369 -28.444 1.00 44.03 273 THR A O 1
ATOM 2146 N N . ALA A 1 274 ? 11.198 -37.897 -27.912 1.00 34.22 274 ALA A N 1
ATOM 2147 C CA . ALA A 1 274 ? 11.730 -38.276 -29.220 1.00 34.22 274 ALA A CA 1
ATOM 2148 C C . ALA A 1 274 ? 13.217 -38.644 -29.068 1.00 34.22 274 ALA A C 1
ATOM 2150 O O . ALA A 1 274 ? 14.040 -37.764 -28.816 1.00 34.22 274 ALA A O 1
ATOM 2151 N N . SER A 1 275 ? 13.515 -39.919 -29.342 1.00 35.06 275 SER A N 1
ATOM 2152 C CA . SER A 1 275 ? 14.815 -40.628 -29.334 1.00 35.06 275 SER A CA 1
ATOM 2153 C C . SER A 1 275 ? 15.232 -41.242 -28.001 1.00 35.06 275 SER A C 1
ATOM 2155 O O . SER A 1 275 ? 15.639 -40.494 -27.090 1.00 35.06 275 SER A O 1
#

Organism: NCBI:txid29468

Foldseek 3Di:
DPQCVVVVVVLCVQVLNCVLLPPHDALLVPDDPVLQVQLLDQADPDDTSDHQDLDDDPVLCVLALLLQLLLVQQVQQADPVGFAADPVGFGDQVSVVVSLVRGDQPPDDSVVLCVVDVGDTQVSSVSNVLSVVLCVQLVQWDDDPRHIHGDPVNVVCSVVVSSSNVLSSSVSSQLAPDQLCVQLVVQPGSPPSSSVSQLVVQCVVVVPDDDQLSSSLSRRGRDDSSQSPDDPDNSSSSSCCRRPVVNCSNSSNHDDDPPPPCVVVVVVVVPPDDD

pLDDT: mean 87.04, std 15.02, range [32.41, 98.19]

InterPro domains:
  IPR059569 Y4jL, N-terminal domain [PF27146] (63-161)

Sequence (275 aa):
MVPTTKLLQSLLDLPGAAEWFGVVEPAWLSLDPRSLEALRAEPSKRPGALRISPDVTEADVEMSPVVRNAIILLKGASNDDGLKLTATGNLARVVVDDMRDRFEWPGYEKASTLALYKVVNEPDFTTLHFIRVTMAHAGSLRRRKGALTTTPAARELLSQQRFGPLQAILFHTALWRLDLSYFGRGLLGSWPQGDIGIVLWSLTAAAWDWQTPERLSRLCAVPTAEVVKPGIRDRGSLAFEARVLQPLFWFGLLERSAEKSQTHERISRRCSTAS

Radius of gyration: 20.9 Å; chains: 1; bounding box: 48×60×57 Å

Secondary structure (DSSP, 8-state):
---HHHHHHHHHTSTTHHHHHTTPPPGGGGS-HHHHHHHHSPP-SSSSS----S---HHHHHT-HHHHHHHHHHHHTTSTT-EEB-TTSSBPHHHHHHHHHHS--TTS-HHHHHHH-SS--GGGSHHHHHHHHHHHHTTSEEEETTEEEE-HHHHHHHHTT-HHHHHHHHHHIIIIIS-TTTTTTTTTTTTTGGGHHHHHHHHHHH-SS---HHHHHHHHSPP-HHHHS--SS-HHHHHHIIIIIHHHHHTTSS-------HHHHHHHHHSS---